Protein AF-A0A1I0HRP5-F1 (afdb_monomer_lite)

Radius of gyration: 18.73 Å; chains: 1; bounding box: 47×32×52 Å

pLDDT: mean 89.93, std 10.99, range [35.62, 98.69]

Foldseek 3Di:
DVVLLVVLVVLLVVVCQLVVLVCVLVVVLCVLLVDDDDALLQLLLVNLLSLLQSLLSLLLSRLCSDDPVRLVVVCVVVVAQLVNSVSSLVSSLVVCLVSLVCSLVVCQVVVSHPDRADPLSSVLSSLLSSLSNLLSNLLNSCLDVLNDVDNVVSVVVSVVLSVCLVPVPVVCVVPHVVVVLVRQPNVLSSCLRPVDDSVPRHDDPVSSVVSVVSSVVSSVVSSVVSRVSPPPPPPD

Secondary structure (DSSP, 8-state):
-HHHHHHHHHHHHHH-TTHHHHHHHHHHHHHHTTSS-B-HHHHHHHHHHHHHHHHHHHHHHHHT-S-HHHHHHHHHHHS-HHHHHHHHHHHHHHHHHHHHHHHHHHHHHTT-BSSPPPHHHHHHHHHHHHHHHHHHHHHHHTSSTTT-S-HHHHHHHHHHHHHHHHHTHHHHHHS-GGGGGTS--HHHHHIIIIIS-TT--S--HHHHHHHHHHHHHHHHHHHHHHHHTTT-----

Sequence (236 aa):
MLYALRYYHRYYLRSYRFAAPLTVCLGFIFFLYGIVPNPVMDSYAVTATLMFLIAAWLCFGFIDLEDETQQILTFLHSGKIMRLYALKLLYLWMFSLPLSVFAIVYPIIFDKFDHAPTVAQVLTAFLCHQIAVWLGIAVAAWFNRRLFRSGMVAFLVLCLVLTAALGGQGIVNRTSPALGWLIPPFRMVLHLLSDRPQAESSPGLAELLYPILYIILLVALFLYIMQRRRFESRAQ

Structure (mmCIF, N/CA/C/O backbone):
data_AF-A0A1I0HRP5-F1
#
_entry.id   AF-A0A1I0HRP5-F1
#
loop_
_atom_site.group_PDB
_atom_site.id
_atom_site.type_symbol
_atom_site.label_atom_id
_atom_site.label_alt_id
_atom_site.label_comp_id
_atom_site.label_asym_id
_atom_site.label_entity_id
_atom_site.label_seq_id
_atom_site.pdbx_PDB_ins_code
_atom_site.Cartn_x
_atom_site.Cartn_y
_atom_site.Cartn_z
_atom_site.occupancy
_atom_site.B_iso_or_equiv
_atom_site.auth_seq_id
_atom_site.auth_comp_id
_atom_site.auth_asym_id
_atom_site.auth_atom_id
_atom_site.pdbx_PDB_model_num
ATOM 1 N N . MET A 1 1 ? 4.166 13.126 17.579 1.00 81.38 1 MET A N 1
ATOM 2 C CA . MET A 1 1 ? 4.041 12.331 16.334 1.00 81.38 1 MET A CA 1
ATOM 3 C C . MET A 1 1 ? 5.031 11.175 16.328 1.00 81.38 1 MET A C 1
ATOM 5 O O . MET A 1 1 ? 4.595 10.035 16.359 1.00 81.38 1 MET A O 1
ATOM 9 N N . LEU A 1 2 ? 6.336 11.458 16.413 1.00 87.50 2 LEU A N 1
ATOM 10 C CA . LEU A 1 2 ? 7.394 10.441 16.462 1.00 87.50 2 LEU A CA 1
ATOM 11 C C . LEU A 1 2 ? 7.209 9.400 17.583 1.00 87.50 2 LEU A C 1
ATOM 13 O O . LEU A 1 2 ? 7.355 8.209 17.333 1.00 87.50 2 LEU A O 1
ATOM 17 N N . TYR A 1 3 ? 6.824 9.821 18.794 1.00 88.69 3 TYR A N 1
ATOM 18 C CA . TYR A 1 3 ? 6.560 8.897 19.909 1.00 88.69 3 TYR A CA 1
ATOM 19 C C . TYR A 1 3 ? 5.442 7.887 19.610 1.00 88.69 3 TYR A C 1
ATOM 21 O O . TYR A 1 3 ? 5.584 6.714 19.936 1.00 88.69 3 TYR A O 1
ATOM 29 N N . ALA A 1 4 ? 4.372 8.314 18.932 1.00 87.44 4 ALA A N 1
ATOM 30 C CA . ALA A 1 4 ? 3.273 7.431 18.542 1.00 87.44 4 ALA A CA 1
ATOM 31 C C . ALA A 1 4 ? 3.702 6.439 17.449 1.00 87.44 4 ALA A C 1
ATOM 33 O O . ALA A 1 4 ? 3.374 5.261 17.529 1.00 87.44 4 ALA A O 1
ATOM 34 N N . LEU A 1 5 ? 4.502 6.883 16.471 1.00 92.25 5 LEU A N 1
ATOM 35 C CA . LEU A 1 5 ? 5.072 5.988 15.457 1.00 92.25 5 LEU A CA 1
ATOM 36 C C . LEU A 1 5 ? 6.019 4.953 16.083 1.00 92.25 5 LEU A C 1
ATOM 38 O O . LEU A 1 5 ? 5.950 3.777 15.745 1.00 92.25 5 LEU A O 1
ATOM 42 N N . ARG A 1 6 ? 6.861 5.363 17.042 1.00 93.00 6 ARG A N 1
ATOM 43 C CA . ARG A 1 6 ? 7.728 4.446 17.804 1.00 93.00 6 ARG A CA 1
ATOM 44 C C . ARG A 1 6 ? 6.923 3.443 18.629 1.00 93.00 6 ARG A C 1
ATOM 46 O O . ARG A 1 6 ? 7.286 2.270 18.680 1.00 93.00 6 ARG A O 1
ATOM 53 N N . TYR A 1 7 ? 5.838 3.896 19.254 1.00 92.44 7 TYR A N 1
ATOM 54 C CA . TYR A 1 7 ? 4.907 3.029 19.968 1.00 92.44 7 TYR A CA 1
ATOM 55 C C . TYR A 1 7 ? 4.304 1.979 19.026 1.00 92.44 7 TYR A C 1
ATOM 57 O O . TYR A 1 7 ? 4.459 0.787 19.286 1.00 92.44 7 TYR A O 1
ATOM 65 N N . TYR A 1 8 ? 3.721 2.402 17.899 1.00 94.12 8 TYR A N 1
ATOM 66 C CA . TYR A 1 8 ? 3.144 1.491 16.909 1.00 94.12 8 TYR A CA 1
ATOM 67 C C . TYR A 1 8 ? 4.169 0.517 16.339 1.00 94.12 8 TYR A C 1
ATOM 69 O O . TYR A 1 8 ? 3.874 -0.670 16.230 1.00 94.12 8 TYR A O 1
ATOM 77 N N . HIS A 1 9 ? 5.393 0.980 16.081 1.00 94.94 9 HIS A N 1
ATOM 78 C CA . HIS A 1 9 ? 6.485 0.118 15.652 1.00 94.94 9 HIS A CA 1
ATOM 79 C C . HIS A 1 9 ? 6.769 -1.005 16.650 1.00 94.94 9 HIS A C 1
ATOM 81 O O . HIS A 1 9 ? 6.753 -2.182 16.293 1.00 94.94 9 HIS A O 1
ATOM 87 N N . ARG A 1 10 ? 6.970 -0.659 17.926 1.00 94.12 10 ARG A N 1
ATOM 88 C CA . ARG A 1 10 ? 7.259 -1.648 18.970 1.00 94.12 10 ARG A CA 1
ATOM 89 C C . ARG A 1 10 ? 6.085 -2.591 19.213 1.00 94.12 10 ARG A C 1
ATOM 91 O O . ARG A 1 10 ? 6.295 -3.776 19.460 1.00 94.12 10 ARG A O 1
ATOM 98 N N . TYR A 1 11 ? 4.868 -2.062 19.159 1.00 93.25 11 TYR A N 1
ATOM 99 C CA . TYR A 1 11 ? 3.648 -2.830 19.357 1.00 93.25 11 TYR A CA 1
ATOM 100 C C . TYR A 1 11 ? 3.435 -3.836 18.221 1.00 93.25 11 TYR A C 1
ATOM 102 O O . TYR A 1 11 ? 3.187 -5.012 18.483 1.00 93.25 11 TYR A O 1
ATOM 110 N N . TYR A 1 12 ? 3.643 -3.417 16.968 1.00 95.19 12 TYR A N 1
ATOM 111 C CA . TYR A 1 12 ? 3.496 -4.308 15.823 1.00 95.19 12 TYR A CA 1
ATOM 112 C C . TYR A 1 12 ? 4.535 -5.424 15.819 1.00 95.19 12 TYR A C 1
ATOM 114 O O . TYR A 1 12 ? 4.172 -6.588 15.649 1.00 95.19 12 TYR A O 1
ATOM 122 N N . LEU A 1 13 ? 5.803 -5.099 16.097 1.00 94.94 13 LEU A N 1
ATOM 123 C CA . LEU A 1 13 ? 6.869 -6.099 16.149 1.00 94.94 13 LEU A CA 1
ATOM 124 C C . LEU A 1 13 ? 6.609 -7.180 17.207 1.00 94.94 13 LEU A C 1
ATOM 126 O O . LEU A 1 13 ? 6.837 -8.356 16.952 1.00 94.94 13 LEU A O 1
ATOM 130 N N . ARG A 1 14 ? 6.070 -6.804 18.372 1.00 94.50 14 ARG A N 1
ATOM 131 C CA . ARG A 1 14 ? 5.724 -7.760 19.438 1.00 94.50 14 ARG A CA 1
ATOM 132 C C . ARG A 1 14 ? 4.508 -8.629 19.121 1.00 94.50 14 ARG A C 1
ATOM 134 O O . ARG A 1 14 ? 4.330 -9.658 19.759 1.00 94.50 14 ARG A O 1
ATOM 141 N N . SER A 1 15 ? 3.675 -8.219 18.166 1.00 93.56 15 SER A N 1
ATOM 142 C CA . SER A 1 15 ? 2.491 -8.985 17.772 1.00 93.56 15 SER A CA 1
ATOM 143 C C . SER A 1 15 ? 2.795 -10.136 16.816 1.00 93.56 15 SER A C 1
ATOM 145 O O . SER A 1 15 ? 1.937 -10.992 16.622 1.00 93.56 15 SER A O 1
ATOM 147 N N . TYR A 1 16 ? 3.963 -10.117 16.159 1.00 94.00 16 TYR A N 1
ATOM 148 C CA . TYR A 1 16 ? 4.363 -11.048 15.095 1.00 94.00 16 TYR A CA 1
ATOM 149 C C . TYR A 1 16 ? 3.383 -11.170 13.910 1.00 94.00 16 TYR A C 1
ATOM 151 O O . TYR A 1 16 ? 3.635 -11.935 12.983 1.00 94.00 16 TYR A O 1
ATOM 159 N N . ARG A 1 17 ? 2.306 -10.371 13.857 1.00 93.81 17 ARG A N 1
ATOM 160 C CA . ARG A 1 17 ? 1.298 -10.420 12.782 1.00 93.81 17 ARG A CA 1
ATOM 161 C C . ARG A 1 17 ? 1.841 -10.002 11.415 1.00 93.81 17 ARG A C 1
ATOM 163 O O . ARG A 1 17 ? 1.235 -10.321 10.400 1.00 93.81 17 ARG A O 1
ATOM 170 N N . PHE A 1 18 ? 2.974 -9.302 11.385 1.00 95.56 18 PHE A N 1
ATOM 171 C CA . PHE A 1 18 ? 3.672 -8.942 10.151 1.00 95.56 18 PHE A CA 1
ATOM 172 C C . PHE A 1 18 ? 4.451 -10.111 9.540 1.00 95.56 18 PHE A C 1
ATOM 174 O O . PHE A 1 18 ? 4.757 -10.059 8.353 1.00 95.56 18 PHE A O 1
ATOM 181 N N . ALA A 1 19 ? 4.780 -11.147 10.324 1.00 96.69 19 ALA A N 1
ATOM 182 C CA . ALA A 1 19 ? 5.714 -12.190 9.910 1.00 96.69 19 ALA A CA 1
ATOM 183 C C . ALA A 1 19 ? 5.209 -12.951 8.679 1.00 96.69 19 ALA A C 1
ATOM 185 O O . ALA A 1 19 ? 5.918 -13.020 7.682 1.00 96.69 19 ALA A O 1
ATOM 186 N N . ALA A 1 20 ? 3.964 -13.438 8.706 1.00 97.06 20 ALA A N 1
ATOM 187 C CA . ALA A 1 20 ? 3.387 -14.170 7.578 1.00 97.06 20 ALA A CA 1
ATOM 188 C C . ALA A 1 20 ? 3.327 -13.335 6.276 1.00 97.06 20 ALA A C 1
ATOM 190 O O . ALA A 1 20 ? 3.882 -13.796 5.277 1.00 97.06 20 ALA A O 1
ATOM 191 N N . PRO A 1 21 ? 2.766 -12.104 6.256 1.00 97.38 21 PRO A N 1
ATOM 192 C CA . PRO A 1 21 ? 2.821 -11.244 5.070 1.00 97.38 21 PRO A CA 1
ATOM 193 C C . PRO A 1 21 ? 4.249 -10.998 4.564 1.00 97.38 21 PRO A C 1
ATOM 195 O O . PRO A 1 21 ? 4.495 -11.038 3.360 1.00 97.38 21 PRO A O 1
ATOM 198 N N . LEU A 1 22 ? 5.205 -10.766 5.470 1.00 97.88 22 LEU A N 1
ATOM 199 C CA . LEU A 1 22 ? 6.594 -10.492 5.105 1.00 97.88 22 LEU A CA 1
ATOM 200 C C . LEU A 1 22 ? 7.258 -11.717 4.463 1.00 97.88 22 LEU A C 1
ATOM 202 O O . LEU A 1 22 ? 7.890 -11.596 3.418 1.00 97.88 22 LEU A O 1
ATOM 206 N N . THR A 1 23 ? 7.081 -12.900 5.055 1.00 98.06 23 THR A N 1
ATOM 207 C CA . THR A 1 23 ? 7.618 -14.160 4.530 1.00 98.06 23 THR A CA 1
ATOM 208 C C . THR A 1 23 ? 7.030 -14.486 3.162 1.00 98.06 23 THR A C 1
ATOM 210 O O . THR A 1 23 ? 7.785 -14.832 2.257 1.00 98.06 23 THR A O 1
ATOM 213 N N . VAL A 1 24 ? 5.714 -14.328 2.982 1.00 98.38 24 VAL A N 1
ATOM 214 C CA . VAL A 1 24 ? 5.063 -14.534 1.678 1.00 98.38 24 VAL A CA 1
ATOM 215 C C . VAL A 1 24 ? 5.606 -13.550 0.649 1.00 98.38 24 VAL A C 1
ATOM 217 O O . VAL A 1 24 ? 5.947 -13.956 -0.457 1.00 98.38 24 VAL A O 1
ATOM 220 N N . CYS A 1 25 ? 5.747 -12.276 1.015 1.00 98.12 25 CYS A N 1
ATOM 221 C CA . CYS A 1 25 ? 6.291 -11.269 0.117 1.00 98.12 25 CYS A CA 1
ATOM 222 C C . CYS A 1 25 ? 7.717 -11.604 -0.339 1.00 98.12 25 CYS A C 1
ATOM 224 O O . CYS A 1 25 ? 8.001 -11.594 -1.534 1.00 98.12 25 CYS A O 1
ATOM 226 N N . LEU A 1 26 ? 8.619 -11.881 0.604 1.00 98.19 26 LEU A N 1
ATOM 227 C CA . LEU A 1 26 ? 10.018 -12.172 0.294 1.00 98.19 26 LEU A CA 1
ATOM 228 C C . LEU A 1 26 ? 10.143 -13.479 -0.493 1.00 98.19 26 LEU A C 1
ATOM 230 O O . LEU A 1 26 ? 10.821 -13.510 -1.516 1.00 98.19 26 LEU A O 1
ATOM 234 N N . GLY A 1 27 ? 9.442 -14.531 -0.062 1.00 98.38 27 GLY A N 1
ATOM 235 C CA . GLY A 1 27 ? 9.414 -15.816 -0.757 1.00 98.38 27 GLY A CA 1
ATOM 236 C C . GLY A 1 27 ? 8.904 -15.689 -2.192 1.00 98.38 27 GLY A C 1
ATOM 237 O O . GLY A 1 27 ? 9.499 -16.261 -3.100 1.00 98.38 27 GLY A O 1
ATOM 238 N N . PHE A 1 28 ? 7.864 -14.882 -2.415 1.00 98.25 28 PHE A N 1
ATOM 239 C CA . PHE A 1 28 ? 7.339 -14.633 -3.754 1.00 98.25 28 PHE A CA 1
ATOM 240 C C . PHE A 1 28 ? 8.323 -13.852 -4.633 1.00 98.25 28 PHE A C 1
ATOM 242 O O . PHE A 1 28 ? 8.490 -14.205 -5.793 1.00 98.25 28 PHE A O 1
ATOM 249 N N . ILE A 1 29 ? 9.006 -12.827 -4.106 1.00 97.62 29 ILE A N 1
ATOM 250 C CA . ILE A 1 29 ? 10.021 -12.077 -4.872 1.00 97.62 29 ILE A CA 1
ATOM 251 C C . ILE A 1 29 ? 11.167 -13.005 -5.296 1.00 97.62 29 ILE A C 1
ATOM 253 O O . ILE A 1 29 ? 11.577 -12.981 -6.455 1.00 97.62 29 ILE A O 1
ATOM 257 N N . PHE A 1 30 ? 11.655 -13.859 -4.391 1.00 97.56 30 PHE A N 1
ATOM 258 C CA . PHE A 1 30 ? 12.686 -14.842 -4.732 1.00 97.56 30 PHE A CA 1
ATOM 259 C C . PHE A 1 30 ? 12.203 -15.871 -5.753 1.00 97.56 30 PHE A C 1
ATOM 261 O O . PHE A 1 30 ? 12.959 -16.235 -6.648 1.00 97.56 30 PHE A O 1
ATOM 268 N N . PHE A 1 31 ? 10.952 -16.320 -5.636 1.00 97.81 31 PHE A N 1
ATOM 269 C CA . PHE A 1 31 ? 10.341 -17.230 -6.598 1.00 97.81 31 PHE A CA 1
ATOM 270 C C . PHE A 1 31 ? 10.224 -16.593 -7.990 1.00 97.81 31 PHE A C 1
ATOM 272 O O . PHE A 1 31 ? 10.668 -17.191 -8.966 1.00 97.81 31 PHE A O 1
ATOM 279 N N . LEU A 1 32 ? 9.689 -15.369 -8.072 1.00 97.00 32 LEU A N 1
ATOM 280 C CA . LEU A 1 32 ? 9.485 -14.636 -9.325 1.00 97.00 32 LEU A CA 1
ATOM 281 C C . LEU A 1 32 ? 10.796 -14.482 -10.104 1.00 97.00 32 LEU A C 1
ATOM 283 O O . LEU A 1 32 ? 10.855 -14.797 -11.284 1.00 97.00 32 LEU A O 1
ATOM 287 N N . TYR A 1 33 ? 11.865 -14.070 -9.424 1.00 96.69 33 TYR A N 1
ATOM 288 C CA . TYR A 1 33 ? 13.185 -13.864 -10.030 1.00 96.69 33 TYR A CA 1
ATOM 289 C C . TYR A 1 33 ? 14.095 -15.108 -9.968 1.00 96.69 33 TYR A C 1
ATOM 291 O O . TYR A 1 33 ? 15.322 -15.015 -10.133 1.00 96.69 33 TYR A O 1
ATOM 299 N N . GLY A 1 34 ? 13.509 -16.280 -9.705 1.00 94.50 34 GLY A N 1
ATOM 300 C CA . GLY A 1 34 ? 14.194 -17.571 -9.743 1.00 94.50 34 GLY A CA 1
ATOM 301 C C . GLY A 1 34 ? 14.466 -18.057 -11.169 1.00 94.50 34 GLY A C 1
ATOM 302 O O . GLY A 1 34 ? 15.441 -18.771 -11.389 1.00 94.50 34 GLY A O 1
ATOM 303 N N . ILE A 1 35 ? 13.647 -17.628 -12.134 1.00 91.94 35 ILE A N 1
ATOM 304 C CA . ILE A 1 35 ? 13.786 -17.923 -13.565 1.00 91.94 35 ILE A CA 1
ATOM 305 C C . ILE A 1 35 ? 14.126 -16.606 -14.275 1.00 91.94 35 ILE A C 1
ATOM 307 O O . ILE A 1 35 ? 13.504 -15.590 -13.997 1.00 91.94 35 ILE A O 1
ATOM 311 N N . VAL A 1 36 ? 15.152 -16.596 -15.127 1.00 92.38 36 VAL A N 1
ATOM 312 C CA . VAL A 1 36 ? 15.743 -15.399 -15.767 1.00 92.38 36 VAL A CA 1
ATOM 313 C C . VAL A 1 36 ? 15.942 -15.702 -17.262 1.00 92.38 36 VAL A C 1
ATOM 315 O O . VAL A 1 36 ? 16.203 -16.866 -17.583 1.00 92.38 36 VAL A O 1
ATOM 318 N N . PRO A 1 37 ? 15.862 -14.713 -18.176 1.00 92.31 37 PRO A N 1
ATOM 319 C CA . PRO A 1 37 ? 15.621 -13.284 -17.945 1.00 92.31 37 PRO A CA 1
ATOM 320 C C . PRO A 1 37 ? 14.144 -12.912 -17.821 1.00 92.31 37 PRO A C 1
ATOM 322 O O . PRO A 1 37 ? 13.283 -13.545 -18.426 1.00 92.31 37 PRO A O 1
ATOM 325 N N . ASN A 1 38 ? 13.867 -11.860 -17.045 1.00 93.00 38 ASN A N 1
ATOM 326 C CA . ASN A 1 38 ? 12.515 -11.333 -16.878 1.00 93.00 38 ASN A CA 1
ATOM 327 C C . ASN A 1 38 ? 12.336 -9.981 -17.587 1.00 93.00 38 ASN A C 1
ATOM 329 O O . ASN A 1 38 ? 13.222 -9.131 -17.483 1.00 93.00 38 ASN A O 1
ATOM 333 N N . PRO A 1 39 ? 11.183 -9.727 -18.228 1.00 93.88 39 PRO A N 1
ATOM 334 C CA . PRO A 1 39 ? 10.853 -8.403 -18.750 1.00 93.88 39 PRO A CA 1
ATOM 335 C C . PRO A 1 39 ? 10.727 -7.388 -17.607 1.00 93.88 39 PRO A C 1
ATOM 337 O O . PRO A 1 39 ? 9.972 -7.608 -16.657 1.00 93.88 39 PRO A O 1
ATOM 340 N N . VAL A 1 40 ? 11.450 -6.267 -17.695 1.00 93.69 40 VAL A N 1
ATOM 341 C CA . VAL A 1 40 ? 11.543 -5.251 -16.624 1.00 93.69 40 VAL A CA 1
ATOM 342 C C . VAL A 1 40 ? 10.171 -4.790 -16.122 1.00 93.69 40 VAL A C 1
ATOM 344 O O . VAL A 1 40 ? 9.846 -4.926 -14.942 1.00 93.69 40 VAL A O 1
ATOM 347 N N . MET A 1 41 ? 9.368 -4.219 -17.020 1.00 92.75 41 MET A N 1
ATOM 348 C CA . MET A 1 41 ? 8.152 -3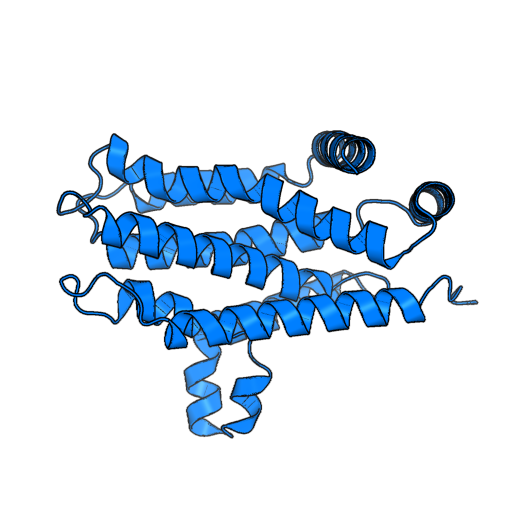.498 -16.641 1.00 92.75 41 MET A CA 1
ATOM 349 C C . MET A 1 41 ? 7.034 -4.460 -16.207 1.00 92.75 41 MET A C 1
ATOM 351 O O . MET A 1 41 ? 6.446 -4.261 -15.141 1.00 92.75 41 MET A O 1
ATOM 355 N N . ASP A 1 42 ? 6.851 -5.574 -16.920 1.00 93.81 42 ASP A N 1
ATOM 356 C CA . ASP A 1 42 ? 5.880 -6.611 -16.546 1.00 93.81 42 ASP A CA 1
ATOM 357 C C . ASP A 1 42 ? 6.217 -7.251 -15.191 1.00 93.81 42 ASP A C 1
ATOM 359 O O . ASP A 1 42 ? 5.333 -7.483 -14.365 1.00 93.81 42 ASP A O 1
ATOM 363 N N . SER A 1 43 ? 7.503 -7.476 -14.900 1.00 95.62 43 SER A N 1
ATOM 364 C CA . SER A 1 43 ? 7.925 -7.974 -13.583 1.00 95.62 43 SER A CA 1
ATOM 365 C C . SER A 1 43 ? 7.582 -6.986 -12.475 1.00 95.62 43 SER A C 1
ATOM 367 O O . SER A 1 43 ? 7.086 -7.385 -11.418 1.00 95.62 43 SER A O 1
ATOM 369 N N . TYR A 1 44 ? 7.776 -5.686 -12.723 1.00 96.25 44 TYR A N 1
ATOM 370 C CA . TYR A 1 44 ? 7.345 -4.648 -11.792 1.00 96.25 44 TYR A CA 1
ATOM 371 C C . TYR A 1 44 ? 5.824 -4.576 -11.644 1.00 96.25 44 TYR A C 1
ATOM 373 O O . TYR A 1 44 ? 5.351 -4.263 -10.550 1.00 96.25 44 TYR A O 1
ATOM 381 N N . ALA A 1 45 ? 5.042 -4.893 -12.680 1.00 96.12 45 ALA A 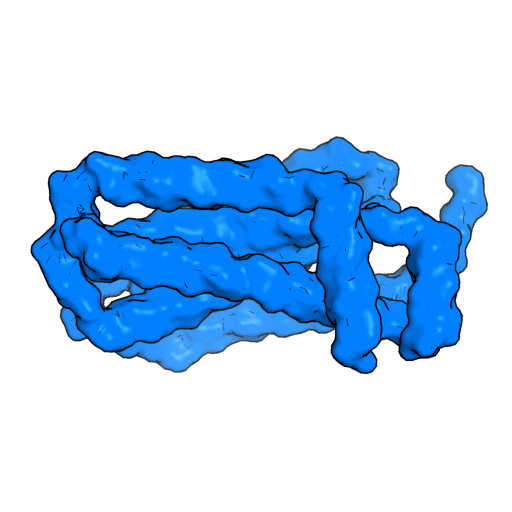N 1
ATOM 382 C CA . ALA A 1 45 ? 3.587 -5.006 -12.572 1.00 96.12 45 ALA A CA 1
ATOM 383 C C . ALA A 1 45 ? 3.179 -6.133 -11.611 1.00 96.12 45 ALA A C 1
ATOM 385 O O . ALA A 1 45 ? 2.310 -5.951 -10.746 1.00 96.12 45 ALA A O 1
ATOM 386 N N . VAL A 1 46 ? 3.859 -7.280 -11.702 1.00 97.19 46 VAL A N 1
ATOM 387 C CA . VAL A 1 46 ? 3.654 -8.416 -10.796 1.00 97.19 46 VAL A CA 1
ATOM 388 C C . VAL A 1 46 ? 4.033 -8.044 -9.358 1.00 97.19 46 VAL A C 1
ATOM 390 O O . VAL A 1 46 ? 3.245 -8.274 -8.436 1.00 97.19 46 VAL A O 1
ATOM 393 N N . THR A 1 47 ? 5.188 -7.411 -9.129 1.00 97.94 47 THR A N 1
ATOM 394 C CA . THR A 1 47 ? 5.593 -7.015 -7.768 1.00 97.94 47 THR A CA 1
ATOM 395 C C . THR A 1 47 ? 4.752 -5.868 -7.200 1.00 97.94 47 THR A C 1
ATOM 397 O O . THR A 1 47 ? 4.485 -5.856 -5.998 1.00 97.94 47 THR A O 1
ATOM 400 N N . ALA A 1 48 ? 4.248 -4.947 -8.025 1.00 98.00 48 ALA A N 1
ATOM 401 C CA . ALA A 1 48 ? 3.293 -3.925 -7.592 1.00 98.00 48 ALA A CA 1
ATOM 402 C C . ALA A 1 48 ? 1.954 -4.552 -7.165 1.00 98.00 48 ALA A C 1
ATOM 404 O O . ALA A 1 48 ? 1.371 -4.149 -6.157 1.00 98.00 48 ALA A O 1
ATOM 405 N N . THR A 1 49 ? 1.496 -5.585 -7.880 1.00 98.12 49 THR A N 1
ATOM 406 C CA . THR A 1 49 ? 0.311 -6.379 -7.507 1.00 98.12 49 THR A CA 1
ATOM 407 C C . THR A 1 49 ? 0.513 -7.082 -6.173 1.00 98.12 49 THR A C 1
ATOM 409 O O . THR A 1 49 ? -0.343 -7.001 -5.290 1.00 98.12 49 THR A O 1
ATOM 412 N N . LEU A 1 50 ? 1.679 -7.702 -5.977 1.00 98.38 50 LEU A N 1
ATOM 413 C CA . LEU A 1 50 ? 2.058 -8.270 -4.688 1.00 98.38 50 LEU A CA 1
ATOM 414 C C . LEU A 1 50 ? 2.033 -7.201 -3.587 1.00 98.38 50 LEU A C 1
ATOM 416 O O . LEU A 1 50 ? 1.450 -7.433 -2.533 1.00 98.38 50 LEU A O 1
ATOM 420 N N . MET A 1 51 ? 2.608 -6.017 -3.825 1.00 98.50 51 MET A N 1
ATOM 421 C CA . MET A 1 51 ? 2.622 -4.927 -2.842 1.00 98.50 51 MET A CA 1
ATOM 422 C C . MET A 1 51 ? 1.226 -4.439 -2.474 1.00 98.50 51 MET A C 1
ATOM 424 O O . MET A 1 51 ? 0.973 -4.204 -1.295 1.00 98.50 51 MET A O 1
ATOM 428 N N . PHE A 1 52 ? 0.306 -4.342 -3.433 1.00 98.62 52 PHE A N 1
ATOM 429 C CA . PHE A 1 52 ? -1.094 -4.012 -3.165 1.00 98.62 52 PHE A CA 1
ATOM 430 C C . PHE A 1 52 ? -1.744 -5.016 -2.199 1.00 98.62 52 PHE A C 1
ATOM 432 O O . PHE A 1 52 ? -2.333 -4.619 -1.189 1.00 98.62 52 PHE A O 1
ATOM 439 N N . LEU A 1 53 ? -1.578 -6.317 -2.459 1.00 98.56 53 LEU A N 1
ATOM 440 C CA . LEU A 1 53 ? -2.143 -7.387 -1.630 1.00 98.56 53 LEU A CA 1
ATOM 441 C C . LEU A 1 53 ? -1.481 -7.469 -0.246 1.00 98.56 53 LEU A C 1
ATOM 443 O O . LEU A 1 53 ? -2.170 -7.569 0.770 1.00 98.56 53 LEU A O 1
ATOM 447 N N . ILE A 1 54 ? -0.150 -7.384 -0.186 1.00 98.50 54 ILE A N 1
ATOM 448 C CA . ILE A 1 54 ? 0.608 -7.428 1.069 1.00 98.50 54 ILE A CA 1
ATOM 449 C C . ILE A 1 54 ? 0.301 -6.203 1.932 1.00 98.50 54 ILE A C 1
ATOM 451 O O . ILE A 1 54 ? 0.094 -6.346 3.135 1.00 98.50 54 ILE A O 1
ATOM 455 N N . ALA A 1 55 ? 0.199 -5.010 1.347 1.00 98.69 55 ALA A N 1
ATOM 456 C CA . ALA A 1 55 ? -0.153 -3.799 2.079 1.00 98.69 55 ALA A CA 1
ATOM 457 C C . ALA A 1 55 ? -1.577 -3.869 2.661 1.00 98.69 55 ALA A C 1
ATOM 459 O O . ALA A 1 55 ? -1.790 -3.488 3.816 1.00 98.69 55 ALA A O 1
ATOM 460 N N . ALA A 1 56 ? -2.532 -4.429 1.910 1.00 98.62 56 ALA A N 1
ATOM 461 C CA . ALA A 1 56 ? -3.876 -4.703 2.412 1.00 98.62 56 ALA A CA 1
ATOM 462 C C . ALA A 1 56 ? -3.863 -5.711 3.578 1.00 98.62 56 ALA A C 1
ATOM 464 O O . ALA A 1 56 ? -4.502 -5.475 4.605 1.00 98.62 56 ALA A O 1
ATOM 465 N N . TRP A 1 57 ? -3.087 -6.794 3.466 1.00 98.31 57 TRP A N 1
ATOM 466 C CA . TRP A 1 57 ? -2.949 -7.800 4.525 1.00 98.31 57 TRP A CA 1
ATOM 467 C C . TRP A 1 57 ? -2.315 -7.216 5.797 1.00 98.31 57 TRP A C 1
ATOM 469 O O . TRP A 1 57 ? -2.861 -7.372 6.894 1.00 98.31 57 TRP A O 1
ATOM 479 N N . LEU A 1 58 ? -1.208 -6.478 5.662 1.00 98.25 58 LEU A N 1
ATOM 480 C CA . LEU A 1 58 ? -0.559 -5.780 6.776 1.00 98.25 58 LEU A CA 1
ATOM 481 C C . LEU A 1 58 ? -1.542 -4.828 7.469 1.00 98.25 58 LEU A C 1
ATOM 483 O O . LEU A 1 58 ? -1.634 -4.823 8.698 1.00 98.25 58 LEU A O 1
ATOM 487 N N . CYS A 1 59 ? -2.315 -4.063 6.691 1.00 98.25 59 CYS A N 1
ATOM 488 C CA . CYS A 1 59 ? -3.297 -3.129 7.224 1.00 98.25 59 CYS A CA 1
ATOM 489 C C . CYS A 1 59 ? -4.429 -3.831 7.980 1.00 98.25 59 CYS A C 1
ATOM 491 O O . CYS A 1 59 ? -4.687 -3.476 9.131 1.00 98.25 59 CYS A O 1
ATOM 493 N N . PHE A 1 60 ? -5.045 -4.858 7.391 1.00 97.25 60 PHE A N 1
ATOM 494 C CA . PHE A 1 60 ? -6.117 -5.627 8.027 1.00 97.25 60 PHE A CA 1
ATOM 495 C C . PHE A 1 60 ? -5.667 -6.239 9.365 1.00 97.25 60 PHE A C 1
ATOM 497 O O . PHE A 1 60 ? -6.380 -6.161 10.363 1.00 97.25 60 PHE A O 1
ATOM 504 N N . GLY A 1 61 ? -4.441 -6.771 9.429 1.00 95.44 61 GLY A N 1
ATOM 505 C CA . GLY A 1 61 ? -3.879 -7.330 10.664 1.00 95.44 61 GLY A CA 1
ATOM 506 C C . GLY A 1 61 ? -3.499 -6.293 11.733 1.00 95.44 61 GLY A C 1
ATOM 507 O O . GLY A 1 61 ? -3.389 -6.648 12.914 1.00 95.44 61 GLY A O 1
ATOM 508 N N . PHE A 1 62 ? -3.292 -5.032 11.336 1.00 96.25 62 PHE A N 1
ATOM 509 C CA . PHE A 1 62 ? -2.773 -3.960 12.190 1.00 96.25 62 PHE A CA 1
ATOM 510 C C . PHE A 1 62 ? -3.826 -2.942 12.653 1.00 96.25 62 PHE A C 1
ATOM 512 O O . PHE A 1 62 ? -3.714 -2.404 13.755 1.00 96.25 62 PHE A O 1
ATOM 519 N N . ILE A 1 63 ? -4.837 -2.634 11.836 1.00 94.50 63 ILE A N 1
ATOM 520 C CA . ILE A 1 63 ? -5.747 -1.501 12.078 1.00 94.50 63 ILE A CA 1
ATOM 521 C C . ILE A 1 63 ? -6.476 -1.612 13.432 1.00 94.50 63 ILE A C 1
ATOM 523 O O . ILE A 1 63 ? -6.581 -0.622 14.169 1.00 94.50 63 ILE A O 1
ATOM 527 N N . ASP A 1 64 ? -6.839 -2.842 13.803 1.00 90.06 64 ASP A N 1
ATOM 528 C CA . ASP A 1 64 ? -7.456 -3.236 15.075 1.00 90.06 64 ASP A CA 1
ATOM 529 C C . ASP A 1 64 ? -6.490 -3.985 16.006 1.00 90.06 64 ASP A C 1
ATOM 531 O O . ASP A 1 64 ? -6.905 -4.799 16.827 1.00 90.06 64 ASP A O 1
ATOM 535 N N . LEU A 1 65 ? -5.183 -3.750 15.871 1.00 88.31 65 LEU A N 1
ATOM 536 C CA . LEU A 1 65 ? -4.195 -4.405 16.725 1.00 88.31 65 LEU A CA 1
ATOM 537 C C . LEU A 1 65 ? -4.327 -3.983 18.190 1.00 88.31 65 LEU A C 1
ATOM 539 O O . LEU A 1 65 ? -4.187 -4.818 19.075 1.00 88.31 65 LEU A O 1
ATOM 543 N N . GLU A 1 66 ? -4.569 -2.692 18.437 1.00 86.69 66 GLU A N 1
ATOM 544 C CA . GLU A 1 66 ? -4.823 -2.182 19.787 1.00 86.69 66 GLU A CA 1
ATOM 545 C C . GLU A 1 66 ? -6.189 -2.659 20.271 1.00 86.69 66 GLU A C 1
ATOM 547 O O . GLU A 1 66 ? -7.203 -2.420 19.609 1.00 86.69 66 GLU A O 1
ATOM 552 N N . ASP A 1 67 ? -6.237 -3.242 21.464 1.00 83.31 67 ASP A N 1
ATOM 553 C CA . ASP A 1 67 ? -7.510 -3.489 22.130 1.00 83.31 67 ASP A CA 1
ATOM 554 C C . ASP A 1 67 ? -8.228 -2.168 22.477 1.00 83.31 67 ASP A C 1
ATOM 556 O O . ASP A 1 67 ? -7.604 -1.108 22.564 1.00 83.31 67 ASP A O 1
ATOM 560 N N . GLU A 1 68 ? -9.548 -2.210 22.650 1.00 80.69 68 GLU A N 1
ATOM 561 C CA . GLU A 1 68 ? -10.386 -1.027 22.852 1.00 80.69 68 GLU A CA 1
ATOM 562 C C . GLU A 1 68 ? -9.922 -0.195 24.053 1.00 80.69 68 GLU A C 1
ATOM 564 O O . GLU A 1 68 ? -9.728 1.014 23.922 1.00 80.69 68 GLU A O 1
ATOM 569 N N . THR A 1 69 ? -9.616 -0.847 25.179 1.00 82.50 69 THR A N 1
ATOM 570 C CA . THR A 1 69 ? -9.099 -0.185 26.387 1.00 82.50 69 THR A CA 1
ATOM 571 C C . THR A 1 69 ? -7.794 0.566 26.112 1.00 82.50 69 THR A C 1
ATOM 573 O O . THR A 1 69 ? -7.639 1.730 26.489 1.00 82.50 69 THR A O 1
ATOM 576 N N . GLN A 1 70 ? -6.856 -0.067 25.399 1.00 82.44 70 GLN A N 1
ATOM 577 C CA . GLN A 1 70 ? -5.596 0.579 25.022 1.00 82.44 70 GLN A CA 1
ATOM 578 C C . GLN A 1 70 ? -5.835 1.729 24.045 1.00 82.44 70 GLN A C 1
ATOM 580 O O . GLN A 1 70 ? -5.237 2.791 24.194 1.00 82.44 70 GLN A O 1
ATOM 585 N N . GLN A 1 71 ? -6.765 1.572 23.104 1.00 83.12 71 GLN A N 1
ATOM 586 C CA . GLN A 1 71 ? -7.111 2.616 22.148 1.00 83.12 71 GLN A CA 1
ATOM 587 C C . GLN A 1 71 ? -7.728 3.851 22.829 1.00 83.12 71 GLN A C 1
ATOM 589 O O . GLN A 1 71 ? -7.455 4.971 22.391 1.00 83.12 71 GLN A O 1
ATOM 594 N N . ILE A 1 72 ? -8.510 3.685 23.907 1.00 82.94 72 ILE A N 1
ATOM 595 C CA . ILE A 1 72 ? -9.012 4.804 24.727 1.00 82.94 72 ILE A CA 1
ATOM 596 C C . ILE A 1 72 ? -7.843 5.552 25.381 1.00 82.94 72 ILE A C 1
ATOM 598 O O . ILE A 1 72 ? -7.786 6.779 25.304 1.00 82.94 72 ILE A O 1
ATOM 602 N N . LEU A 1 73 ? -6.874 4.839 25.964 1.00 82.88 73 LEU A N 1
ATOM 603 C CA . LEU A 1 73 ? -5.685 5.452 26.572 1.00 82.88 73 LEU A CA 1
ATOM 604 C C . LEU A 1 73 ? -4.824 6.193 25.540 1.00 82.88 73 LEU A C 1
ATOM 606 O O . LEU A 1 73 ? -4.404 7.329 25.775 1.00 82.88 73 LEU A O 1
ATOM 610 N N . THR A 1 74 ? -4.586 5.593 24.371 1.00 81.38 74 THR A N 1
ATOM 611 C CA . THR A 1 74 ? -3.864 6.247 23.269 1.00 81.38 74 THR A CA 1
ATOM 612 C C . THR A 1 74 ? -4.637 7.476 22.771 1.00 81.38 74 THR A C 1
ATOM 614 O O . THR A 1 74 ? -4.048 8.508 22.437 1.00 81.38 74 THR A O 1
ATOM 617 N N . PHE A 1 75 ? -5.971 7.406 22.762 1.00 82.19 75 PHE A N 1
ATOM 618 C CA . PHE A 1 75 ? -6.841 8.520 22.404 1.00 82.19 75 PHE A CA 1
ATOM 619 C C . PHE A 1 75 ? -6.745 9.680 23.401 1.00 82.19 75 PHE A C 1
ATOM 621 O O . PHE A 1 75 ? -6.580 10.818 22.956 1.00 82.19 75 PHE A O 1
ATOM 628 N N . LEU A 1 76 ? -6.783 9.410 24.709 1.00 81.19 76 LEU A N 1
ATOM 629 C CA . LEU A 1 76 ? -6.670 10.432 25.757 1.00 81.19 76 LEU A CA 1
ATOM 630 C C . LEU A 1 76 ? -5.371 11.240 25.631 1.00 81.19 76 LEU A C 1
ATOM 632 O O . LEU A 1 76 ? -5.398 12.461 25.747 1.00 81.19 76 LEU A O 1
ATOM 636 N N . HIS A 1 77 ? -4.257 10.589 25.288 1.00 79.44 77 HIS A N 1
ATOM 637 C CA . HIS A 1 77 ? -2.978 11.271 25.063 1.00 79.44 77 HIS A CA 1
ATOM 638 C C . HIS A 1 77 ? -2.899 12.031 23.727 1.00 79.44 77 HIS A C 1
ATOM 640 O O . HIS A 1 77 ? -2.179 13.021 23.609 1.00 79.44 77 HIS A O 1
ATOM 646 N N . SER A 1 78 ? -3.593 11.564 22.685 1.00 76.62 78 SER A N 1
ATOM 647 C CA . SER A 1 78 ? -3.518 12.137 21.329 1.00 76.62 78 SER A CA 1
ATOM 648 C C . SER A 1 78 ? -4.546 13.251 21.075 1.00 76.62 78 SER A C 1
ATOM 650 O O . SER A 1 78 ? -4.356 14.087 20.183 1.00 76.62 78 SER A O 1
ATOM 652 N N . GLY A 1 79 ? -5.651 13.258 21.826 1.00 77.56 79 GLY A N 1
ATOM 653 C CA . GLY A 1 79 ? -6.733 14.247 21.783 1.00 77.56 79 GLY A CA 1
ATOM 654 C C . GLY A 1 79 ? -7.680 14.134 20.580 1.00 77.56 79 GLY A C 1
ATOM 655 O O . GLY A 1 79 ? -8.825 14.577 20.655 1.00 77.56 79 GLY A O 1
ATOM 656 N N . LYS A 1 80 ? -7.250 13.525 19.462 1.00 83.44 80 LYS A N 1
ATOM 657 C CA . LYS A 1 80 ? -8.052 13.384 18.230 1.00 83.44 80 LYS A CA 1
ATOM 658 C C . LYS A 1 80 ? -7.983 11.963 17.658 1.00 83.44 80 LYS A C 1
ATOM 660 O O . LYS A 1 80 ? -6.908 11.476 17.318 1.00 83.44 80 LYS A O 1
ATOM 665 N N . ILE A 1 81 ? -9.142 11.327 17.460 1.00 84.19 81 ILE A N 1
ATOM 666 C CA . ILE A 1 81 ? -9.247 9.954 16.930 1.00 84.19 81 ILE A CA 1
ATOM 667 C C . ILE A 1 81 ? -8.792 9.871 15.467 1.00 84.19 81 ILE A C 1
ATOM 669 O O . ILE A 1 81 ? -8.082 8.937 15.105 1.00 84.19 81 ILE A O 1
ATOM 673 N N . MET A 1 82 ? -9.083 10.897 14.654 1.00 86.00 82 MET A N 1
ATOM 674 C CA . MET A 1 82 ? -8.558 10.994 13.284 1.00 86.00 82 MET A CA 1
ATOM 675 C C . MET A 1 82 ? -7.035 10.961 13.263 1.00 86.00 82 MET A C 1
ATOM 677 O O . MET A 1 82 ? -6.448 10.294 12.422 1.00 86.00 82 MET A O 1
ATOM 681 N N . ARG A 1 83 ? -6.387 11.654 14.209 1.00 89.25 83 ARG A N 1
ATOM 682 C CA . ARG A 1 83 ? -4.926 11.687 14.300 1.00 89.25 83 ARG A CA 1
ATOM 683 C C . ARG A 1 83 ? -4.365 10.298 14.586 1.00 89.25 83 ARG A C 1
ATOM 685 O O . ARG A 1 83 ? -3.342 9.948 14.018 1.00 89.25 83 ARG A O 1
ATOM 692 N N . LEU A 1 84 ? -5.028 9.506 15.429 1.00 90.69 84 LEU A N 1
ATOM 693 C CA . LEU A 1 84 ? -4.613 8.127 15.697 1.00 90.69 84 LEU A CA 1
ATOM 694 C C . LEU A 1 84 ? -4.680 7.259 14.444 1.00 90.69 84 LEU A C 1
ATOM 696 O O . LEU A 1 84 ? -3.684 6.644 14.080 1.00 90.69 84 LEU A O 1
ATOM 700 N N . TYR A 1 85 ? -5.824 7.244 13.759 1.00 92.81 85 TYR A N 1
ATOM 701 C CA . TYR A 1 85 ? -5.980 6.449 12.543 1.00 92.81 85 TYR A CA 1
ATOM 702 C C . TYR A 1 85 ? -5.050 6.927 11.424 1.00 92.81 85 TYR A C 1
ATOM 704 O O . TYR A 1 85 ? -4.394 6.099 10.805 1.00 92.81 85 TYR A O 1
ATOM 712 N N . ALA A 1 86 ? -4.884 8.238 11.234 1.00 94.69 86 ALA A N 1
ATOM 713 C CA . ALA A 1 86 ? -3.917 8.780 10.281 1.00 94.69 86 ALA A CA 1
ATOM 714 C C . ALA A 1 86 ? -2.483 8.318 10.594 1.00 94.69 86 ALA A C 1
ATOM 716 O O . ALA A 1 86 ? -1.742 7.958 9.683 1.00 94.69 86 ALA A O 1
ATOM 717 N N . LEU A 1 87 ? -2.100 8.258 11.876 1.00 94.31 87 LEU A N 1
ATOM 718 C CA . LEU A 1 87 ? -0.792 7.741 12.285 1.00 94.31 87 LEU A CA 1
ATOM 719 C C . LEU A 1 87 ? -0.651 6.233 12.077 1.00 94.31 87 LEU A C 1
ATOM 721 O O . LEU A 1 87 ? 0.443 5.795 11.735 1.00 94.31 87 LEU A O 1
ATOM 725 N N . LYS A 1 88 ? -1.725 5.450 12.238 1.00 95.69 88 LYS A N 1
ATOM 726 C CA . LYS A 1 88 ? -1.729 4.018 11.900 1.00 95.69 88 LYS A CA 1
ATOM 727 C C . LYS A 1 88 ? -1.495 3.798 10.406 1.00 95.69 88 LYS A C 1
ATOM 729 O O . LYS A 1 88 ? -0.641 2.995 10.045 1.00 95.69 88 LYS A O 1
ATOM 734 N N . LEU A 1 89 ? -2.211 4.534 9.552 1.00 97.56 89 LEU A N 1
ATOM 735 C CA . LEU A 1 89 ? -2.050 4.441 8.096 1.00 97.56 89 LEU A CA 1
ATOM 736 C C . LEU A 1 89 ? -0.650 4.894 7.658 1.00 97.56 89 LEU A C 1
ATOM 738 O O . LEU A 1 89 ? 0.007 4.198 6.890 1.00 97.56 89 LEU A O 1
ATOM 742 N N . LEU A 1 90 ? -0.155 6.010 8.206 1.00 97.19 90 LEU A N 1
ATOM 743 C CA . LEU A 1 90 ? 1.202 6.494 7.943 1.00 97.19 90 LEU A CA 1
ATOM 744 C C . LEU A 1 90 ? 2.266 5.484 8.391 1.00 97.19 90 LEU A C 1
ATOM 746 O O . LEU A 1 90 ? 3.220 5.235 7.660 1.00 97.19 90 LEU A O 1
ATOM 750 N N . TYR A 1 91 ? 2.103 4.891 9.577 1.00 97.69 91 TYR A N 1
ATOM 751 C CA . TYR A 1 91 ? 3.011 3.863 10.080 1.00 97.69 91 TYR A CA 1
ATOM 752 C C . TYR A 1 91 ? 3.064 2.649 9.147 1.00 97.69 91 TYR A C 1
ATOM 754 O O . TYR A 1 91 ? 4.155 2.186 8.824 1.00 97.69 91 TYR A O 1
ATOM 762 N N . LEU A 1 92 ? 1.907 2.163 8.688 1.00 98.06 92 LEU A N 1
ATOM 763 C CA . LEU A 1 92 ? 1.835 1.041 7.753 1.00 98.06 92 LEU A CA 1
ATOM 764 C C . LEU A 1 92 ? 2.552 1.346 6.440 1.00 98.06 92 LEU A C 1
ATOM 766 O O . LEU A 1 92 ? 3.340 0.519 5.992 1.00 98.06 92 LEU A O 1
ATOM 770 N N . TRP A 1 93 ? 2.350 2.540 5.876 1.00 98.31 93 TRP A N 1
ATOM 771 C CA . TRP A 1 93 ? 3.067 2.963 4.673 1.00 98.31 93 TRP A CA 1
ATOM 772 C C . TRP A 1 93 ? 4.589 2.969 4.891 1.00 98.31 93 TRP A C 1
ATOM 774 O O . TRP A 1 93 ? 5.331 2.382 4.101 1.00 98.31 93 TRP A O 1
ATOM 784 N N . MET A 1 94 ? 5.059 3.546 6.004 1.00 97.88 94 MET A N 1
ATOM 785 C CA . MET A 1 94 ? 6.483 3.537 6.365 1.00 97.88 94 MET A CA 1
ATOM 786 C C . MET A 1 94 ? 7.030 2.116 6.553 1.00 97.88 94 MET A C 1
ATOM 788 O O . MET A 1 94 ? 8.178 1.857 6.204 1.00 97.88 94 MET A O 1
ATOM 792 N N . PHE A 1 95 ? 6.228 1.196 7.095 1.00 97.81 95 PHE A N 1
ATOM 793 C CA . PHE A 1 95 ? 6.609 -0.204 7.284 1.00 97.81 95 PHE A CA 1
ATOM 794 C C . PHE A 1 95 ? 6.708 -0.966 5.954 1.00 97.81 95 PHE A C 1
ATOM 796 O O . PHE A 1 95 ? 7.603 -1.788 5.783 1.00 97.81 95 PHE A O 1
ATOM 803 N N . SER A 1 96 ? 5.826 -0.678 4.994 1.00 98.12 96 SER A N 1
ATOM 804 C CA . SER A 1 96 ? 5.862 -1.272 3.650 1.00 98.12 96 SER A CA 1
ATOM 805 C C . SER A 1 96 ? 6.916 -0.662 2.723 1.00 98.12 96 SER A C 1
ATOM 807 O O . SER A 1 96 ? 7.301 -1.298 1.744 1.00 98.12 96 SER A O 1
ATOM 809 N N . LEU A 1 97 ? 7.411 0.547 3.014 1.00 97.94 97 LEU A N 1
ATOM 810 C CA . LEU A 1 97 ? 8.360 1.252 2.151 1.00 97.94 97 LEU A CA 1
ATOM 811 C C . LEU A 1 97 ? 9.647 0.433 1.905 1.00 97.94 97 LEU A C 1
ATOM 813 O O . LEU A 1 97 ? 9.969 0.223 0.735 1.00 97.94 97 LEU A O 1
ATOM 817 N N . PRO A 1 98 ? 10.340 -0.127 2.920 1.00 98.06 98 PRO A N 1
ATOM 818 C CA . PRO A 1 98 ? 11.499 -0.994 2.689 1.00 98.06 98 PRO A CA 1
ATOM 819 C C . PRO A 1 98 ? 11.193 -2.209 1.809 1.00 98.06 98 PRO A C 1
ATOM 821 O O . PRO A 1 98 ? 12.029 -2.603 1.004 1.00 98.06 98 PRO A O 1
ATOM 824 N N . LEU A 1 99 ? 9.990 -2.776 1.926 1.00 97.94 99 LEU A N 1
ATOM 825 C CA . LEU A 1 99 ? 9.559 -3.933 1.143 1.00 97.94 99 LEU A CA 1
ATOM 826 C C . LEU A 1 99 ? 9.362 -3.563 -0.334 1.00 97.94 99 LEU A C 1
ATOM 828 O O . LEU A 1 99 ? 9.806 -4.286 -1.221 1.00 97.94 99 LEU A O 1
ATOM 832 N N . SER A 1 100 ? 8.777 -2.387 -0.585 1.00 97.69 100 SER A N 1
ATOM 833 C CA . SER A 1 100 ? 8.624 -1.827 -1.933 1.00 97.69 100 SER A CA 1
ATOM 834 C C . SER A 1 100 ? 9.972 -1.510 -2.587 1.00 97.69 100 SER A C 1
ATOM 836 O O . SER A 1 100 ? 10.177 -1.812 -3.758 1.00 97.69 100 SER A O 1
ATOM 838 N N . VAL A 1 101 ? 10.921 -0.963 -1.818 1.00 98.25 101 VAL A N 1
ATOM 839 C CA . VAL A 1 101 ? 12.281 -0.680 -2.295 1.00 98.25 101 VAL A CA 1
ATOM 840 C C . VAL A 1 101 ? 13.017 -1.982 -2.584 1.00 98.25 101 VAL A C 1
ATOM 842 O O . VAL A 1 101 ? 13.645 -2.099 -3.629 1.00 98.25 101 VAL A O 1
ATOM 845 N N . PHE A 1 102 ? 12.897 -2.981 -1.708 1.00 98.38 102 PHE A N 1
ATOM 846 C CA . PHE A 1 102 ? 13.484 -4.300 -1.924 1.00 98.38 102 PHE A CA 1
ATOM 847 C C . PHE A 1 102 ? 12.962 -4.957 -3.208 1.00 98.38 102 PHE A C 1
ATOM 849 O O . PHE A 1 102 ? 13.766 -5.436 -4.000 1.00 98.38 102 PHE A O 1
ATOM 856 N N . ALA A 1 103 ? 11.649 -4.914 -3.457 1.00 97.81 103 ALA A N 1
ATOM 857 C CA . ALA A 1 103 ? 11.044 -5.478 -4.666 1.00 97.81 103 ALA A CA 1
ATOM 858 C C . ALA A 1 103 ? 11.584 -4.863 -5.971 1.00 97.81 103 ALA A C 1
ATOM 860 O O . ALA A 1 103 ? 11.653 -5.555 -6.984 1.00 97.81 103 ALA A O 1
ATOM 861 N N . ILE A 1 104 ? 11.988 -3.588 -5.935 1.00 97.81 104 ILE A N 1
ATOM 862 C CA . ILE A 1 104 ? 12.545 -2.869 -7.088 1.00 97.81 104 ILE A CA 1
ATOM 863 C C . ILE A 1 104 ? 14.052 -3.096 -7.209 1.00 97.81 104 ILE A C 1
ATOM 865 O O . ILE A 1 104 ? 14.559 -3.382 -8.284 1.00 97.81 104 ILE A O 1
ATOM 869 N N . VAL A 1 105 ? 14.783 -2.966 -6.104 1.00 97.81 105 VAL A N 1
ATOM 870 C CA . VAL A 1 105 ? 16.251 -2.954 -6.104 1.00 97.81 105 VAL A CA 1
ATOM 871 C C . VAL A 1 105 ? 16.839 -4.359 -6.233 1.00 97.81 105 VAL A C 1
ATOM 873 O O . VAL A 1 105 ? 17.876 -4.525 -6.871 1.00 97.81 105 VAL A O 1
ATOM 876 N N . TYR A 1 106 ? 16.186 -5.378 -5.666 1.00 97.88 106 TYR A N 1
ATOM 877 C CA . TYR A 1 106 ? 16.650 -6.765 -5.725 1.00 97.88 106 TYR A CA 1
ATOM 878 C C . TYR A 1 106 ? 16.953 -7.247 -7.159 1.00 97.88 106 TYR A C 1
ATOM 880 O O . TYR A 1 106 ? 18.098 -7.616 -7.420 1.00 97.88 106 TYR A O 1
ATOM 888 N N . PRO A 1 107 ? 16.011 -7.214 -8.118 1.00 97.25 107 PRO A N 1
ATOM 889 C CA . PRO A 1 107 ? 16.284 -7.715 -9.465 1.00 97.25 107 PRO A CA 1
ATOM 890 C C . PRO A 1 107 ? 17.329 -6.893 -10.236 1.00 97.25 107 PRO A C 1
ATOM 892 O O . PRO A 1 107 ? 17.979 -7.441 -11.122 1.00 97.25 107 PRO A O 1
ATOM 895 N N . ILE A 1 108 ? 17.539 -5.620 -9.874 1.00 96.81 108 ILE A N 1
ATOM 896 C CA . ILE A 1 108 ? 18.581 -4.757 -10.457 1.00 96.81 108 ILE A CA 1
ATOM 897 C C . ILE A 1 108 ? 19.970 -5.204 -9.997 1.00 96.81 108 ILE A C 1
ATOM 899 O O . ILE A 1 108 ? 20.865 -5.379 -10.815 1.00 96.81 108 ILE A O 1
ATOM 903 N N . ILE A 1 109 ? 20.158 -5.394 -8.686 1.00 97.38 109 ILE A N 1
ATOM 904 C CA . ILE A 1 109 ? 21.462 -5.771 -8.112 1.00 97.38 109 ILE A CA 1
ATOM 905 C C . ILE A 1 109 ? 21.899 -7.158 -8.592 1.00 97.38 109 ILE A C 1
ATOM 907 O O . ILE A 1 109 ? 23.089 -7.397 -8.784 1.00 97.38 109 ILE A O 1
ATOM 911 N N . PHE A 1 110 ? 20.944 -8.072 -8.764 1.00 96.75 110 PHE A N 1
ATOM 912 C CA . PHE A 1 110 ? 21.207 -9.467 -9.117 1.00 96.75 110 PHE A CA 1
ATOM 913 C C . PHE A 1 110 ? 21.018 -9.779 -10.609 1.00 96.75 110 PHE A C 1
ATOM 915 O O . PHE A 1 110 ? 20.908 -10.957 -10.949 1.00 96.75 110 PHE A O 1
ATOM 922 N N . ASP A 1 111 ? 20.957 -8.750 -11.461 1.00 96.19 111 ASP A N 1
ATOM 923 C CA . ASP A 1 111 ? 20.879 -8.856 -12.926 1.00 96.19 111 ASP A CA 1
ATOM 924 C C . ASP A 1 111 ? 19.807 -9.854 -13.409 1.00 96.19 111 ASP A C 1
ATOM 926 O O . ASP A 1 111 ? 20.057 -10.815 -1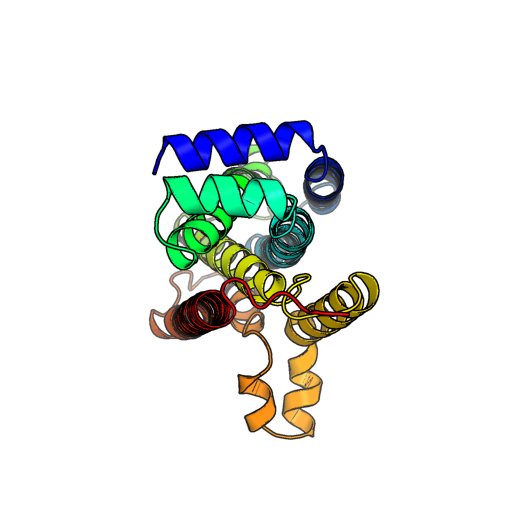4.133 1.00 96.19 111 ASP A O 1
ATOM 930 N N . LYS A 1 112 ? 18.582 -9.678 -12.902 1.00 96.12 112 LYS A N 1
ATOM 931 C CA . LYS A 1 112 ? 17.456 -10.605 -13.123 1.00 96.12 112 LYS A CA 1
ATOM 932 C C . LYS A 1 112 ? 16.609 -10.270 -14.350 1.00 96.12 112 LYS A C 1
ATOM 934 O O . LYS A 1 112 ? 15.658 -11.004 -14.648 1.00 96.12 112 LYS A O 1
ATOM 939 N N . PHE A 1 113 ? 16.927 -9.171 -15.022 1.00 95.69 113 PHE A N 1
ATOM 940 C CA . PHE A 1 113 ? 16.168 -8.637 -16.144 1.00 95.69 113 PHE A CA 1
ATOM 941 C C . PHE A 1 113 ? 16.789 -8.998 -17.497 1.00 95.69 113 PHE A C 1
ATOM 943 O O . PHE A 1 113 ? 17.954 -9.363 -17.585 1.00 95.69 113 PHE A O 1
ATOM 950 N N . ASP A 1 114 ? 15.984 -8.908 -18.552 1.00 93.81 114 ASP A N 1
ATOM 951 C CA . ASP A 1 114 ? 16.414 -9.050 -19.950 1.00 93.81 114 ASP A CA 1
ATOM 952 C C . ASP A 1 114 ? 17.294 -7.888 -20.437 1.00 93.81 114 ASP A C 1
ATOM 954 O O . ASP A 1 114 ? 18.115 -8.063 -21.336 1.00 93.81 114 ASP A O 1
ATOM 958 N N . HIS A 1 115 ? 17.149 -6.713 -19.828 1.00 91.44 115 HIS A N 1
ATOM 959 C CA . HIS A 1 115 ? 18.000 -5.550 -20.037 1.00 91.44 115 HIS A CA 1
ATOM 960 C C . HIS A 1 115 ? 18.124 -4.720 -18.757 1.00 91.44 115 HIS A C 1
ATOM 962 O O . HIS A 1 115 ? 17.292 -4.793 -17.850 1.00 91.44 115 HIS A O 1
ATOM 968 N N . ALA A 1 116 ? 19.160 -3.881 -18.695 1.00 92.62 116 ALA A N 1
ATOM 969 C CA . ALA A 1 116 ? 19.331 -2.949 -17.590 1.00 92.62 116 ALA A CA 1
ATOM 970 C C . ALA A 1 116 ? 18.183 -1.918 -17.580 1.00 92.62 116 ALA A C 1
ATOM 972 O O . ALA A 1 116 ? 17.981 -1.224 -18.584 1.00 92.62 116 ALA A O 1
ATOM 973 N N . PRO A 1 117 ? 17.446 -1.769 -16.464 1.00 92.44 117 PRO A N 1
ATOM 974 C CA . PRO A 1 117 ? 16.332 -0.841 -16.404 1.00 92.44 117 PRO A CA 1
ATOM 975 C C . PRO A 1 117 ? 16.823 0.605 -16.435 1.00 92.44 117 PRO A C 1
ATOM 977 O O . PRO A 1 117 ? 17.752 1.000 -15.727 1.00 92.44 117 PRO A O 1
ATOM 980 N N . THR A 1 118 ? 16.148 1.425 -17.230 1.00 92.19 118 THR A N 1
ATOM 981 C CA . THR A 1 118 ? 16.394 2.868 -17.287 1.00 92.19 118 THR A CA 1
ATOM 982 C C . THR A 1 118 ? 15.950 3.558 -15.992 1.00 92.19 118 THR A C 1
ATOM 984 O O . THR A 1 118 ? 15.035 3.107 -15.299 1.00 92.19 118 THR A O 1
ATOM 987 N N . VAL A 1 119 ? 16.541 4.718 -15.682 1.00 90.75 119 VAL A N 1
ATOM 988 C CA . VAL A 1 119 ? 16.170 5.523 -14.498 1.00 90.75 119 VAL A CA 1
ATOM 989 C C . VAL A 1 119 ? 14.674 5.851 -14.482 1.00 90.75 119 VAL A C 1
ATOM 991 O O . VAL A 1 119 ? 14.034 5.796 -13.435 1.00 90.75 119 VAL A O 1
ATOM 994 N N . ALA A 1 120 ? 14.098 6.151 -15.646 1.00 89.62 120 ALA A N 1
ATOM 995 C CA . ALA A 1 120 ? 12.682 6.459 -15.768 1.00 89.62 120 ALA A CA 1
ATOM 996 C C . ALA A 1 120 ? 11.791 5.238 -15.476 1.00 89.62 120 ALA A C 1
ATOM 998 O O . ALA A 1 120 ? 10.820 5.374 -14.737 1.00 89.62 120 ALA A O 1
ATOM 999 N N . GLN A 1 121 ? 12.152 4.038 -15.948 1.00 91.12 121 GLN A N 1
ATOM 1000 C CA . GLN A 1 121 ? 11.445 2.799 -15.591 1.00 91.12 121 GLN A CA 1
ATOM 1001 C C . GLN A 1 121 ? 11.499 2.535 -14.077 1.00 91.12 121 GLN A C 1
ATOM 1003 O O . GLN A 1 121 ? 10.477 2.207 -13.479 1.00 91.12 121 GLN A O 1
ATOM 1008 N N . VAL A 1 122 ? 12.652 2.751 -13.432 1.00 93.88 122 VAL A N 1
ATOM 1009 C CA . VAL A 1 122 ? 12.803 2.591 -11.972 1.00 93.88 122 VAL A CA 1
ATOM 1010 C C . VAL A 1 122 ? 11.944 3.598 -11.199 1.00 93.88 122 VAL A C 1
ATOM 1012 O O . VAL A 1 122 ? 11.271 3.224 -10.237 1.00 93.88 122 VAL A O 1
ATOM 1015 N N . LEU A 1 123 ? 11.922 4.868 -11.615 1.00 92.50 123 LEU A N 1
ATOM 1016 C CA . LEU A 1 123 ? 11.084 5.897 -10.990 1.00 92.50 123 LEU A CA 1
ATOM 1017 C C . LEU A 1 123 ? 9.591 5.595 -11.162 1.00 92.50 123 LEU A C 1
ATOM 1019 O O . LEU A 1 123 ? 8.829 5.692 -10.198 1.00 92.50 123 LEU A O 1
ATOM 1023 N N . THR A 1 124 ? 9.175 5.183 -12.359 1.00 92.19 124 THR A N 1
ATOM 1024 C CA . THR A 1 124 ? 7.791 4.789 -12.650 1.00 92.19 124 THR A CA 1
ATOM 1025 C C . THR A 1 124 ? 7.382 3.572 -11.831 1.00 92.19 124 THR A C 1
ATOM 1027 O O . THR A 1 124 ? 6.323 3.595 -11.200 1.00 92.19 124 THR A O 1
ATOM 1030 N N . ALA A 1 125 ? 8.245 2.555 -11.746 1.00 94.50 125 ALA A N 1
ATOM 1031 C CA . ALA A 1 125 ? 8.045 1.399 -10.883 1.00 94.50 125 ALA A CA 1
ATOM 1032 C C . ALA A 1 125 ? 7.885 1.825 -9.422 1.00 94.50 125 ALA A C 1
ATOM 1034 O O . ALA A 1 125 ? 6.919 1.419 -8.777 1.00 94.50 125 ALA A O 1
ATOM 1035 N N . PHE A 1 126 ? 8.758 2.698 -8.913 1.00 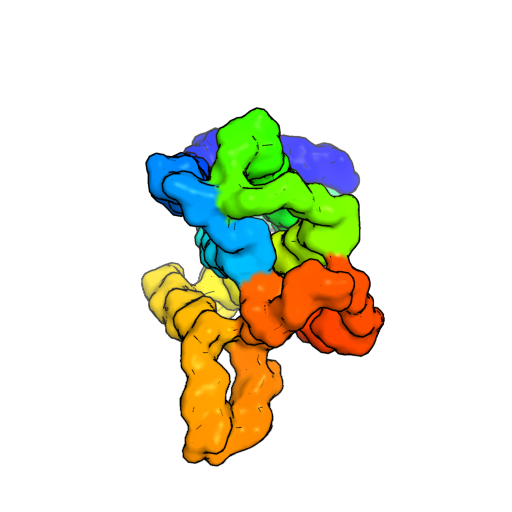96.12 126 PHE A N 1
ATOM 1036 C CA . PHE A 1 126 ? 8.673 3.200 -7.545 1.00 96.12 126 PHE A CA 1
ATOM 1037 C C . PHE A 1 126 ? 7.347 3.910 -7.264 1.00 96.12 126 PHE A C 1
ATOM 1039 O O . PHE A 1 126 ? 6.658 3.549 -6.310 1.00 96.12 126 PHE A O 1
ATOM 1046 N N . LEU A 1 127 ? 6.945 4.865 -8.106 1.00 95.12 127 LEU A N 1
ATOM 1047 C CA . LEU A 1 127 ? 5.674 5.581 -7.952 1.00 95.12 127 LEU A CA 1
ATOM 1048 C C . LEU A 1 127 ? 4.477 4.625 -7.980 1.00 95.12 127 LEU A C 1
ATOM 1050 O O . LEU A 1 127 ? 3.596 4.708 -7.122 1.00 95.12 127 LEU A O 1
ATOM 1054 N N . CYS A 1 128 ? 4.476 3.676 -8.914 1.00 95.69 128 CYS A N 1
ATOM 1055 C CA . CYS A 1 128 ? 3.434 2.665 -9.035 1.00 95.69 128 CYS A CA 1
ATOM 1056 C C . CYS A 1 128 ? 3.362 1.746 -7.808 1.00 95.69 128 CYS A C 1
ATOM 1058 O O . CYS A 1 128 ? 2.267 1.473 -7.318 1.00 95.69 128 CYS A O 1
ATOM 1060 N N . HIS A 1 129 ? 4.505 1.331 -7.251 1.00 97.75 129 HIS A N 1
ATOM 1061 C CA . HIS A 1 129 ? 4.548 0.567 -6.004 1.00 97.75 129 HIS A CA 1
ATOM 1062 C C . HIS A 1 129 ? 3.996 1.386 -4.831 1.00 97.75 129 HIS A C 1
ATOM 1064 O O . HIS A 1 129 ? 3.242 0.849 -4.023 1.00 97.75 129 HIS A O 1
ATOM 1070 N N . GLN A 1 130 ? 4.300 2.686 -4.743 1.00 98.00 130 GLN A N 1
ATOM 1071 C CA . GLN A 1 130 ? 3.740 3.530 -3.682 1.00 98.00 130 GLN A CA 1
ATOM 1072 C C . GLN A 1 130 ? 2.225 3.708 -3.815 1.00 98.00 130 GLN A C 1
ATOM 1074 O O . GLN A 1 130 ? 1.515 3.632 -2.812 1.00 98.00 130 GLN A O 1
ATOM 1079 N N . ILE A 1 131 ? 1.713 3.893 -5.035 1.00 97.38 131 ILE A N 1
ATOM 1080 C CA . ILE A 1 131 ? 0.268 3.943 -5.293 1.00 97.38 131 ILE A CA 1
ATOM 1081 C C . ILE A 1 131 ? -0.383 2.611 -4.912 1.00 97.38 131 ILE A C 1
ATOM 1083 O O . ILE A 1 131 ? -1.392 2.612 -4.211 1.00 97.38 131 ILE A O 1
ATOM 1087 N N . ALA A 1 132 ? 0.210 1.482 -5.308 1.00 98.06 132 ALA A N 1
ATOM 1088 C CA . ALA A 1 132 ? -0.266 0.145 -4.967 1.00 98.06 132 ALA A CA 1
ATOM 1089 C C . ALA A 1 132 ? -0.345 -0.069 -3.447 1.00 98.06 132 ALA A C 1
ATOM 1091 O O . ALA A 1 132 ? -1.384 -0.473 -2.926 1.00 98.06 132 ALA A O 1
ATOM 1092 N N . VAL A 1 133 ? 0.724 0.268 -2.721 1.00 98.69 133 VAL A N 1
ATOM 1093 C CA . VAL A 1 133 ? 0.782 0.186 -1.256 1.00 98.69 133 VAL A CA 1
ATOM 1094 C C . VAL A 1 133 ? -0.310 1.039 -0.612 1.00 98.69 133 VAL A C 1
ATOM 1096 O O . VAL A 1 133 ? -1.073 0.545 0.221 1.00 98.69 133 VAL A O 1
ATOM 1099 N N . TRP A 1 134 ? -0.415 2.315 -0.996 1.00 98.44 134 TRP A N 1
ATOM 1100 C CA . TRP A 1 134 ? -1.414 3.217 -0.429 1.00 98.44 134 TRP A CA 1
ATOM 1101 C C . TRP A 1 134 ? -2.838 2.779 -0.744 1.00 98.44 134 TRP A C 1
ATOM 1103 O O . TRP A 1 134 ? -3.691 2.851 0.138 1.00 98.44 134 TRP A O 1
ATOM 1113 N N . LEU A 1 135 ? -3.100 2.293 -1.958 1.00 98.06 135 LEU A N 1
ATOM 1114 C CA . LEU A 1 135 ? -4.410 1.783 -2.341 1.00 98.06 135 LEU A CA 1
ATOM 1115 C C . LEU A 1 135 ? -4.787 0.555 -1.503 1.00 98.06 135 LEU A C 1
ATOM 1117 O O . LEU A 1 135 ? -5.904 0.490 -0.995 1.00 98.06 135 LEU A O 1
ATOM 1121 N N . GLY A 1 136 ? -3.849 -0.374 -1.292 1.00 98.50 136 GLY A N 1
ATOM 1122 C CA . GLY A 1 136 ? -4.055 -1.561 -0.459 1.00 98.50 136 GLY A CA 1
ATOM 1123 C C . GLY A 1 136 ? -4.356 -1.202 0.997 1.00 98.50 136 GLY A C 1
ATOM 1124 O O . GLY A 1 136 ? -5.343 -1.678 1.561 1.00 98.50 136 GLY A O 1
ATOM 1125 N N . ILE A 1 137 ? -3.560 -0.301 1.588 1.00 98.62 137 ILE A N 1
ATOM 1126 C CA . ILE A 1 137 ? -3.779 0.219 2.949 1.00 98.62 137 ILE A CA 1
ATOM 1127 C C . ILE A 1 137 ? -5.135 0.916 3.051 1.00 98.62 137 ILE A C 1
ATOM 1129 O O . ILE A 1 137 ? -5.898 0.653 3.980 1.00 98.62 137 ILE A O 1
ATOM 1133 N N . ALA A 1 138 ? -5.437 1.812 2.111 1.00 98.06 138 ALA A N 1
ATOM 1134 C CA . ALA A 1 138 ? -6.649 2.610 2.146 1.00 98.06 138 ALA A CA 1
ATOM 1135 C C . ALA A 1 138 ? -7.886 1.709 2.071 1.00 98.06 138 ALA A C 1
ATOM 1137 O O . ALA A 1 138 ? -8.762 1.839 2.920 1.00 98.06 138 ALA A O 1
ATOM 1138 N N . VAL A 1 139 ? -7.928 0.756 1.132 1.00 97.88 139 VAL A N 1
ATOM 1139 C CA . VAL A 1 139 ? -9.033 -0.205 0.995 1.00 97.88 139 VAL A CA 1
ATOM 1140 C C . VAL A 1 139 ? -9.178 -1.057 2.256 1.00 97.88 139 VAL A C 1
ATOM 1142 O O . VAL A 1 139 ? -10.266 -1.121 2.822 1.00 97.88 139 VAL A O 1
ATOM 1145 N N . ALA A 1 140 ? -8.098 -1.670 2.744 1.00 98.06 140 ALA A N 1
ATOM 1146 C CA . ALA A 1 140 ? -8.151 -2.561 3.902 1.00 98.06 140 ALA A CA 1
ATOM 1147 C C . ALA A 1 140 ? -8.551 -1.858 5.209 1.00 98.06 140 ALA A C 1
ATOM 1149 O O . ALA A 1 140 ? -9.207 -2.473 6.051 1.00 98.06 140 ALA A O 1
ATOM 1150 N N . ALA A 1 141 ? -8.234 -0.569 5.375 1.00 97.38 141 ALA A N 1
ATOM 1151 C CA . ALA A 1 141 ? -8.573 0.196 6.577 1.00 97.38 141 ALA A CA 1
ATOM 1152 C C . ALA A 1 141 ? -10.084 0.221 6.881 1.00 97.38 141 ALA A C 1
ATOM 1154 O O . ALA A 1 141 ? -10.486 0.307 8.045 1.00 97.38 141 ALA A O 1
ATOM 1155 N N . TRP A 1 142 ? -10.924 0.106 5.850 1.00 96.75 142 TRP A N 1
ATOM 1156 C CA . TRP A 1 142 ? -12.381 0.040 5.966 1.00 96.75 142 TRP A CA 1
ATOM 1157 C C . TRP A 1 142 ? -12.901 -1.262 6.575 1.00 96.75 142 TRP A C 1
ATOM 1159 O O . TRP A 1 142 ? -13.999 -1.297 7.130 1.00 96.75 142 TRP A O 1
ATOM 1169 N N . PHE A 1 143 ? -12.119 -2.332 6.517 1.00 95.88 143 PHE A N 1
ATOM 1170 C CA . PHE A 1 143 ? -12.522 -3.662 6.960 1.00 95.88 143 PHE A CA 1
ATOM 1171 C C . PHE A 1 143 ? -12.081 -3.907 8.401 1.00 95.88 143 PHE A C 1
ATOM 1173 O O . PHE A 1 143 ? -11.318 -4.818 8.694 1.00 95.88 143 PHE A O 1
ATOM 1180 N N . ASN A 1 144 ? -12.569 -3.057 9.305 1.00 92.62 144 ASN A N 1
ATOM 1181 C CA . ASN A 1 144 ? -12.253 -3.095 10.732 1.00 92.62 144 ASN A CA 1
ATOM 1182 C C . ASN A 1 144 ? -13.487 -3.437 11.590 1.00 92.62 144 ASN A C 1
ATOM 1184 O O . ASN A 1 144 ? -14.634 -3.330 11.142 1.00 92.62 144 ASN A O 1
ATOM 1188 N N . ARG A 1 145 ? -13.259 -3.784 12.861 1.00 88.44 145 ARG A N 1
ATOM 1189 C CA . ARG A 1 145 ? -14.277 -4.192 13.848 1.00 88.44 145 ARG A CA 1
ATOM 1190 C C . ARG A 1 145 ? -15.332 -3.127 14.163 1.00 88.44 145 ARG A C 1
ATOM 1192 O O . ARG A 1 145 ? -16.388 -3.447 14.697 1.00 88.44 145 ARG A O 1
ATOM 1199 N N . ARG A 1 146 ? -15.078 -1.850 13.850 1.00 87.50 146 ARG A N 1
ATOM 1200 C CA . ARG A 1 146 ? -16.065 -0.765 14.043 1.00 87.50 146 ARG A CA 1
ATOM 1201 C C . ARG A 1 146 ? -17.080 -0.692 12.906 1.00 87.50 146 ARG A C 1
ATOM 1203 O O . ARG A 1 146 ? -18.182 -0.167 13.088 1.00 87.50 146 ARG A O 1
ATOM 1210 N N . LEU A 1 147 ? -16.705 -1.174 11.725 1.00 90.19 147 LEU A N 1
ATOM 1211 C CA . LEU A 1 147 ? -17.552 -1.180 10.534 1.00 90.19 147 LEU A CA 1
ATOM 1212 C C . LEU A 1 147 ? -18.190 -2.554 10.305 1.00 90.19 147 LEU A C 1
ATOM 1214 O O . LEU A 1 147 ? -19.352 -2.620 9.906 1.00 90.19 147 LEU A O 1
ATOM 1218 N N . PHE A 1 148 ? -17.496 -3.633 10.663 1.00 91.75 148 PHE A N 1
ATOM 1219 C CA . PHE A 1 148 ? -17.964 -5.007 10.504 1.00 91.75 148 PHE A CA 1
ATOM 1220 C C . PHE A 1 148 ? -18.193 -5.695 11.850 1.00 91.75 148 PHE A C 1
ATOM 1222 O O . PHE A 1 148 ? -17.389 -5.576 12.766 1.00 91.75 148 PHE A O 1
ATOM 1229 N N . ARG A 1 149 ? -19.288 -6.462 11.959 1.00 85.88 149 ARG A N 1
ATOM 1230 C CA . ARG A 1 149 ? -19.606 -7.263 13.159 1.00 85.88 149 ARG A CA 1
ATOM 1231 C C . ARG A 1 149 ? -18.718 -8.498 13.312 1.00 85.88 149 ARG A C 1
ATOM 1233 O O . ARG A 1 149 ? -18.402 -8.879 14.429 1.00 85.88 149 ARG A O 1
ATOM 1240 N N . SER A 1 150 ? -18.350 -9.127 12.199 1.00 92.38 150 SER A N 1
ATOM 1241 C CA . SER A 1 150 ? -17.537 -10.344 12.174 1.00 92.38 150 SER A CA 1
ATOM 1242 C C . SER A 1 150 ? -16.252 -10.085 11.403 1.00 92.38 150 SER A C 1
ATOM 1244 O O . SER A 1 150 ? -16.301 -9.635 10.255 1.00 92.38 150 SER A O 1
ATOM 1246 N N . GLY A 1 151 ? -15.109 -10.404 12.018 1.00 90.50 151 GLY A N 1
ATOM 1247 C CA . GLY A 1 151 ? -13.801 -10.305 11.368 1.00 90.50 151 GLY A CA 1
ATOM 1248 C C . GLY A 1 151 ? -13.685 -11.218 10.146 1.00 90.50 151 GLY A C 1
ATOM 1249 O O . GLY A 1 151 ? -13.090 -10.825 9.149 1.00 90.50 151 GLY A O 1
ATOM 1250 N N . MET A 1 152 ? -14.329 -12.391 10.174 1.00 93.44 152 MET A N 1
ATOM 1251 C CA . MET A 1 152 ? -14.369 -13.303 9.026 1.00 93.44 152 MET A CA 1
ATOM 1252 C C . MET A 1 152 ? -15.130 -12.688 7.848 1.00 93.44 152 MET A C 1
ATOM 1254 O O . MET A 1 152 ? -14.648 -12.728 6.722 1.00 93.44 152 MET A O 1
ATOM 1258 N N . VAL A 1 153 ? -16.288 -12.067 8.101 1.00 95.62 153 VAL A N 1
ATOM 1259 C CA . VAL A 1 153 ? -17.053 -11.381 7.045 1.00 95.62 153 VAL A CA 1
ATOM 1260 C C . VAL A 1 153 ? -16.259 -10.198 6.492 1.00 95.62 153 VAL A C 1
ATOM 1262 O O . VAL A 1 153 ? -16.176 -10.042 5.279 1.00 95.62 153 VAL A O 1
ATOM 1265 N N . ALA A 1 154 ? -15.626 -9.400 7.360 1.00 96.12 154 ALA A N 1
ATOM 1266 C CA . ALA A 1 154 ? -14.767 -8.295 6.936 1.00 96.12 154 ALA A CA 1
ATOM 1267 C C . ALA A 1 154 ? -13.636 -8.776 6.013 1.00 96.12 154 ALA A C 1
ATOM 1269 O O . ALA A 1 154 ? -13.416 -8.194 4.955 1.00 96.12 154 ALA A O 1
ATOM 1270 N N . PHE A 1 155 ? -12.971 -9.873 6.386 1.00 96.00 155 PHE A N 1
ATOM 1271 C CA . PHE A 1 155 ? -11.907 -10.483 5.595 1.00 96.00 155 PHE A CA 1
ATOM 1272 C C . PHE A 1 155 ? -12.403 -10.982 4.232 1.00 96.00 155 PHE A C 1
ATOM 1274 O O . PHE A 1 155 ? -11.806 -10.659 3.210 1.00 96.00 155 PHE A O 1
ATOM 1281 N N . LEU A 1 156 ? -13.518 -11.720 4.190 1.00 96.75 156 LEU A N 1
ATOM 1282 C CA . LEU A 1 156 ? -14.066 -12.249 2.936 1.00 96.75 156 LEU A CA 1
ATOM 1283 C C . LEU A 1 156 ? -14.486 -11.134 1.972 1.00 96.75 156 LEU A C 1
ATOM 1285 O O . LEU A 1 156 ? -14.195 -11.211 0.778 1.00 96.75 156 LEU A O 1
ATOM 1289 N N . VAL A 1 157 ? -15.128 -10.077 2.478 1.00 96.62 157 VAL A N 1
ATOM 1290 C CA . VAL A 1 157 ? -15.505 -8.928 1.643 1.00 96.62 157 VAL A CA 1
ATOM 1291 C C . VAL A 1 157 ? -14.263 -8.151 1.197 1.00 96.62 157 VAL A C 1
ATOM 1293 O O . VAL A 1 157 ? -14.208 -7.732 0.045 1.00 96.62 157 VAL A O 1
ATOM 1296 N N . LEU A 1 158 ? -13.233 -8.017 2.042 1.00 97.12 158 LEU A N 1
ATOM 1297 C CA . LEU A 1 158 ? -11.949 -7.448 1.623 1.00 97.12 158 LEU A CA 1
ATOM 1298 C C . LEU A 1 158 ? -11.345 -8.255 0.465 1.00 97.12 158 LEU A C 1
ATOM 1300 O O . LEU A 1 158 ? -10.994 -7.671 -0.555 1.00 97.12 158 LEU A O 1
ATOM 1304 N N . CYS A 1 159 ? -11.281 -9.585 0.569 1.00 96.94 159 CYS A N 1
ATOM 1305 C CA . CYS A 1 159 ? -10.804 -10.446 -0.517 1.00 96.94 159 CYS A CA 1
ATOM 1306 C C . CYS A 1 159 ? -11.618 -10.259 -1.807 1.00 96.94 159 CYS A C 1
ATOM 1308 O O . CYS A 1 159 ? -11.039 -10.173 -2.892 1.00 96.94 159 CYS A O 1
ATOM 1310 N N . LEU A 1 160 ? -12.945 -10.137 -1.704 1.00 95.31 160 LEU A N 1
ATOM 1311 C CA . LEU A 1 160 ? -13.813 -9.847 -2.848 1.00 95.31 160 LEU A CA 1
ATOM 1312 C C . LEU A 1 160 ? -13.478 -8.489 -3.490 1.00 95.31 160 LEU A C 1
ATOM 1314 O O . LEU A 1 160 ? -13.383 -8.384 -4.709 1.00 95.31 160 LEU A O 1
ATOM 1318 N N . VAL A 1 161 ? -13.255 -7.446 -2.687 1.00 95.69 161 VAL A N 1
ATOM 1319 C CA . VAL A 1 161 ? -12.903 -6.112 -3.198 1.00 95.69 161 VAL A CA 1
ATOM 1320 C C . VAL A 1 161 ? -11.520 -6.106 -3.849 1.00 95.69 161 VAL A C 1
ATOM 1322 O O . VAL A 1 161 ? -11.359 -5.526 -4.920 1.00 95.69 161 VAL A O 1
ATOM 1325 N N . LEU A 1 162 ? -10.528 -6.774 -3.251 1.00 96.50 162 LEU A N 1
ATOM 1326 C CA . LEU A 1 162 ? -9.183 -6.880 -3.825 1.00 96.50 162 LEU A CA 1
ATOM 1327 C C . LEU A 1 162 ? -9.201 -7.651 -5.152 1.00 96.50 162 LEU A C 1
ATOM 1329 O O . LEU A 1 162 ? -8.606 -7.204 -6.127 1.00 96.50 162 LEU A O 1
ATOM 1333 N N . THR A 1 163 ? -9.926 -8.768 -5.228 1.00 94.19 163 THR A N 1
ATOM 1334 C CA . THR A 1 163 ? -10.066 -9.542 -6.475 1.00 94.19 163 THR A CA 1
ATOM 1335 C C . THR A 1 163 ? -10.811 -8.757 -7.556 1.00 94.19 163 THR A C 1
ATOM 1337 O O . THR A 1 163 ? -10.382 -8.749 -8.711 1.00 94.19 163 THR A O 1
ATOM 1340 N N . ALA A 1 164 ? -11.856 -8.009 -7.191 1.00 92.88 164 ALA A N 1
ATOM 1341 C CA . ALA A 1 164 ? -12.530 -7.089 -8.104 1.00 92.88 164 ALA A CA 1
ATOM 1342 C C . ALA A 1 164 ? -11.609 -5.951 -8.581 1.00 92.88 164 ALA A C 1
ATOM 1344 O O . ALA A 1 164 ? -11.681 -5.566 -9.745 1.00 92.88 164 ALA A O 1
ATOM 1345 N N . ALA A 1 165 ? -10.710 -5.438 -7.737 1.00 93.38 165 ALA A N 1
ATOM 1346 C CA . ALA A 1 165 ? -9.730 -4.426 -8.142 1.00 93.38 165 ALA A CA 1
ATOM 1347 C C . ALA A 1 165 ? -8.736 -4.949 -9.196 1.00 93.38 165 ALA A C 1
ATOM 1349 O O . ALA A 1 165 ? -8.349 -4.201 -10.094 1.00 93.38 165 ALA A O 1
ATOM 1350 N N . LEU A 1 166 ? -8.351 -6.228 -9.109 1.00 92.12 166 LEU A N 1
ATOM 1351 C CA . LEU A 1 166 ? -7.418 -6.862 -10.047 1.00 92.12 166 LEU A CA 1
ATOM 1352 C C . LEU A 1 166 ? -8.084 -7.282 -11.368 1.00 92.12 166 LEU A C 1
ATOM 1354 O O . LEU A 1 166 ? -7.507 -7.077 -12.430 1.00 92.12 166 LEU A O 1
ATOM 1358 N N . GLY A 1 167 ? -9.289 -7.863 -11.318 1.00 86.06 167 GLY A N 1
ATOM 1359 C CA . GLY A 1 167 ? -9.935 -8.492 -12.485 1.00 86.06 167 GLY A CA 1
ATOM 1360 C C . GLY A 1 167 ? -11.315 -7.945 -12.868 1.00 86.06 167 GLY A C 1
ATOM 1361 O O . GLY A 1 167 ? -11.895 -8.365 -13.868 1.00 86.06 167 GLY A O 1
ATOM 1362 N N . GLY A 1 168 ? -11.873 -7.005 -12.105 1.00 78.38 168 GLY A N 1
ATOM 1363 C CA . GLY A 1 168 ? -13.267 -6.561 -12.235 1.00 78.38 168 GLY A CA 1
ATOM 1364 C C . GLY A 1 168 ? -13.583 -5.736 -13.484 1.00 78.38 168 GLY A C 1
ATOM 1365 O O . GLY A 1 168 ? -14.753 -5.519 -13.787 1.00 78.38 168 GLY A O 1
ATOM 1366 N N . GLN A 1 169 ? -12.580 -5.316 -14.258 1.00 75.50 169 GLN A N 1
ATOM 1367 C CA . GLN A 1 169 ? -12.774 -4.553 -15.500 1.00 75.50 169 GLN A CA 1
ATOM 1368 C C . GLN A 1 169 ? -13.641 -5.287 -16.527 1.00 75.50 169 GLN A C 1
ATOM 1370 O O . GLN A 1 169 ? -14.518 -4.679 -17.139 1.00 75.50 169 GLN A O 1
ATOM 1375 N N . GLY A 1 170 ? -13.466 -6.606 -16.667 1.00 78.62 170 GLY A N 1
ATOM 1376 C CA . GLY A 1 170 ? -14.311 -7.410 -17.553 1.00 78.62 170 GLY A CA 1
ATOM 1377 C C . GLY A 1 170 ? -15.790 -7.377 -17.153 1.00 78.62 170 GLY A C 1
ATOM 1378 O O . GLY A 1 170 ? -16.663 -7.424 -18.018 1.00 78.62 170 GLY A O 1
ATOM 1379 N N . ILE A 1 171 ? -16.076 -7.237 -15.854 1.00 78.69 171 ILE A N 1
ATOM 1380 C CA . ILE A 1 171 ? -17.437 -7.125 -15.318 1.00 78.69 171 ILE A CA 1
ATOM 1381 C C . ILE A 1 171 ? -17.995 -5.724 -15.581 1.00 78.69 171 ILE A C 1
ATOM 1383 O O . ILE A 1 171 ? -19.116 -5.603 -16.075 1.00 78.69 171 ILE A O 1
ATOM 1387 N N . VAL A 1 172 ? -17.216 -4.671 -15.308 1.00 82.50 172 VAL A N 1
ATOM 1388 C CA . VAL A 1 172 ? -17.617 -3.270 -15.549 1.00 82.50 172 VAL A CA 1
ATOM 1389 C C . VAL A 1 172 ? -17.987 -3.052 -17.014 1.00 82.50 172 VAL A C 1
ATOM 1391 O O . VAL A 1 172 ? -19.057 -2.519 -17.297 1.00 82.50 172 VAL A O 1
ATOM 1394 N N . ASN A 1 173 ? -17.159 -3.550 -17.938 1.00 82.81 173 ASN A N 1
ATOM 1395 C CA . ASN A 1 173 ? -17.375 -3.408 -19.380 1.00 82.81 173 ASN A CA 1
ATOM 1396 C C . ASN A 1 173 ? -18.670 -4.078 -19.870 1.00 82.81 173 ASN A C 1
ATOM 1398 O O . ASN A 1 173 ? -19.202 -3.691 -20.905 1.00 82.81 173 ASN A O 1
ATOM 1402 N N . ARG A 1 174 ? -19.180 -5.082 -19.143 1.00 84.12 174 ARG A N 1
ATOM 1403 C CA . ARG A 1 174 ? -20.400 -5.827 -19.495 1.00 84.12 174 ARG A CA 1
ATOM 1404 C C . ARG A 1 174 ? -21.653 -5.379 -18.743 1.00 84.12 174 ARG A C 1
ATOM 1406 O O . ARG A 1 174 ? -22.738 -5.818 -19.103 1.00 84.12 174 ARG A O 1
ATOM 1413 N N . THR A 1 175 ? -21.522 -4.576 -17.687 1.00 81.31 175 THR A N 1
ATOM 1414 C CA . THR A 1 175 ? -22.644 -4.238 -16.792 1.00 81.31 175 THR A CA 1
ATOM 1415 C C . THR A 1 175 ? -22.971 -2.752 -16.815 1.00 81.31 175 THR A C 1
ATOM 1417 O O . THR A 1 175 ? -23.981 -2.357 -17.387 1.00 81.31 175 THR A O 1
ATOM 1420 N N . SER A 1 176 ? -22.147 -1.916 -16.183 1.00 80.19 176 SER A N 1
ATOM 1421 C CA . SER A 1 176 ? -22.351 -0.469 -16.143 1.00 80.19 176 SER A CA 1
ATOM 1422 C C . SER A 1 176 ? -21.046 0.272 -15.841 1.00 80.19 176 SER A C 1
ATOM 1424 O O . SER A 1 176 ? -20.332 -0.112 -14.909 1.00 80.19 176 SER A O 1
ATOM 1426 N N . PRO A 1 177 ? -20.765 1.394 -16.533 1.00 79.00 177 PRO A N 1
ATOM 1427 C CA . PRO A 1 177 ? -19.591 2.224 -16.267 1.00 79.00 177 PRO A CA 1
ATOM 1428 C C . PRO A 1 177 ? -19.608 2.852 -14.865 1.00 79.00 177 PRO A C 1
ATOM 1430 O O . PRO A 1 177 ? -18.548 3.134 -14.308 1.00 79.00 177 PRO A O 1
ATOM 1433 N N . ALA A 1 178 ? -20.785 3.020 -14.247 1.00 81.12 178 ALA A N 1
ATOM 1434 C CA . ALA A 1 178 ? -20.898 3.546 -12.885 1.00 81.12 178 ALA A CA 1
ATOM 1435 C C . ALA A 1 178 ? -20.223 2.630 -11.849 1.00 81.12 178 ALA A C 1
ATOM 1437 O O . ALA A 1 178 ? -19.660 3.113 -10.868 1.00 81.12 178 ALA A O 1
ATOM 1438 N N . LEU A 1 179 ? -20.212 1.315 -12.093 1.00 79.25 179 LEU A N 1
ATOM 1439 C CA . LEU A 1 179 ? -19.572 0.342 -11.209 1.00 79.25 179 LEU A CA 1
ATOM 1440 C C . LEU A 1 179 ? -18.044 0.520 -11.169 1.00 79.25 179 LEU A C 1
ATOM 1442 O O . LEU A 1 179 ? -17.412 0.216 -10.160 1.00 79.25 179 LEU A O 1
ATOM 1446 N N . GLY A 1 180 ? -17.461 1.086 -12.232 1.00 78.25 180 GLY A N 1
ATOM 1447 C CA . GLY A 1 180 ? -16.035 1.396 -12.310 1.00 78.25 180 GLY A CA 1
ATOM 1448 C C . GLY A 1 180 ? -15.562 2.400 -11.257 1.00 78.25 180 GLY A C 1
ATOM 1449 O O . GLY A 1 180 ? -14.398 2.361 -10.880 1.00 78.25 180 GLY A O 1
ATOM 1450 N N . TRP A 1 181 ? -16.456 3.244 -10.727 1.00 82.12 181 TRP A N 1
ATOM 1451 C CA . TRP A 1 181 ? -16.130 4.180 -9.645 1.00 82.12 181 TRP A CA 1
ATOM 1452 C C . TRP A 1 181 ? -16.029 3.508 -8.274 1.00 82.12 181 TRP A C 1
ATOM 1454 O O . TRP A 1 181 ? -15.352 4.021 -7.387 1.00 82.12 181 TRP A O 1
ATOM 1464 N N . LEU A 1 182 ? -16.714 2.378 -8.077 1.00 84.50 182 LEU A N 1
ATOM 1465 C CA . LEU A 1 182 ? -16.692 1.653 -6.808 1.00 84.50 182 LEU A CA 1
ATOM 1466 C C . LEU A 1 182 ? -15.444 0.772 -6.684 1.00 84.50 182 LEU A C 1
ATOM 1468 O O . LEU A 1 182 ? -14.939 0.563 -5.582 1.00 84.50 182 LEU A O 1
ATOM 1472 N N . ILE A 1 183 ? -14.948 0.261 -7.809 1.00 88.19 183 ILE A N 1
ATOM 1473 C CA . ILE A 1 183 ? -13.798 -0.640 -7.849 1.00 88.19 183 ILE A CA 1
ATOM 1474 C C . ILE A 1 183 ? -12.503 0.171 -7.673 1.00 88.19 183 ILE A C 1
ATOM 1476 O O . ILE A 1 183 ? -12.296 1.141 -8.404 1.00 88.19 183 ILE A O 1
ATOM 1480 N N . PRO A 1 184 ? -11.602 -0.218 -6.749 1.00 91.94 184 PRO A N 1
ATOM 1481 C CA . PRO A 1 184 ? -10.315 0.451 -6.596 1.00 91.94 184 PRO A CA 1
ATOM 1482 C C . PRO A 1 184 ? -9.547 0.477 -7.930 1.00 91.94 184 PRO A C 1
ATOM 1484 O O . PRO A 1 184 ? -9.432 -0.567 -8.578 1.00 91.94 184 PRO A O 1
ATOM 1487 N N . PRO A 1 185 ? -8.984 1.625 -8.352 1.00 91.88 185 PRO A N 1
ATOM 1488 C CA . PRO A 1 185 ? -8.444 1.809 -9.700 1.00 91.88 185 PRO A CA 1
ATOM 1489 C C . PRO A 1 185 ? -7.046 1.195 -9.897 1.00 91.88 185 PRO A C 1
ATOM 1491 O O . PRO A 1 185 ? -6.156 1.819 -10.473 1.00 91.88 185 PRO A O 1
ATOM 1494 N N . PHE A 1 186 ? -6.840 -0.045 -9.446 1.00 92.75 186 PHE A N 1
ATOM 1495 C CA . PHE A 1 186 ? -5.553 -0.733 -9.544 1.00 92.75 186 PHE A CA 1
ATOM 1496 C C . PHE A 1 186 ? -5.142 -1.027 -10.996 1.00 92.75 186 PHE A C 1
ATOM 1498 O O . PHE A 1 186 ? -3.949 -1.020 -11.291 1.00 92.75 186 PHE A O 1
ATOM 1505 N N . ARG A 1 187 ? -6.089 -1.170 -11.944 1.00 89.00 187 ARG A N 1
ATOM 1506 C CA . ARG A 1 187 ? -5.732 -1.326 -13.371 1.00 89.00 187 ARG A CA 1
ATOM 1507 C C . ARG A 1 187 ? -4.831 -0.196 -13.870 1.00 89.00 187 ARG A C 1
ATOM 1509 O O . ARG A 1 187 ? -3.970 -0.458 -14.693 1.00 89.00 187 ARG A O 1
ATOM 1516 N N . MET A 1 188 ? -4.985 1.036 -13.382 1.00 88.56 188 MET A N 1
ATOM 1517 C CA . MET A 1 188 ? -4.134 2.139 -13.848 1.00 88.56 188 MET A CA 1
ATOM 1518 C C . MET A 1 188 ? -2.653 1.881 -13.539 1.00 88.56 188 MET A C 1
ATOM 1520 O O . MET A 1 188 ? -1.795 2.187 -14.358 1.00 88.56 188 MET A O 1
ATOM 1524 N N . VAL A 1 189 ? -2.362 1.239 -12.402 1.00 92.00 189 VAL A N 1
ATOM 1525 C CA . VAL A 1 189 ? -1.008 0.790 -12.054 1.00 92.00 189 VAL A CA 1
ATOM 1526 C C . VAL A 1 189 ? -0.526 -0.287 -13.029 1.00 92.00 189 VAL A C 1
ATOM 1528 O O . VAL A 1 189 ? 0.586 -0.193 -13.535 1.00 92.00 189 VAL A O 1
ATOM 1531 N N . LEU A 1 190 ? -1.369 -1.277 -13.338 1.00 91.06 190 LEU A N 1
ATOM 1532 C CA . LEU A 1 190 ? -1.031 -2.337 -14.296 1.00 91.06 190 LEU A CA 1
ATOM 1533 C C . LEU A 1 190 ? -0.800 -1.801 -15.711 1.00 91.06 190 LEU A C 1
ATOM 1535 O O . LEU A 1 190 ? 0.148 -2.218 -16.362 1.00 91.06 190 LEU A O 1
ATOM 1539 N N . HIS A 1 191 ? -1.616 -0.852 -16.163 1.00 88.06 191 HIS A N 1
ATOM 1540 C CA . HIS A 1 191 ? -1.492 -0.239 -17.482 1.00 88.06 191 HIS A CA 1
ATOM 1541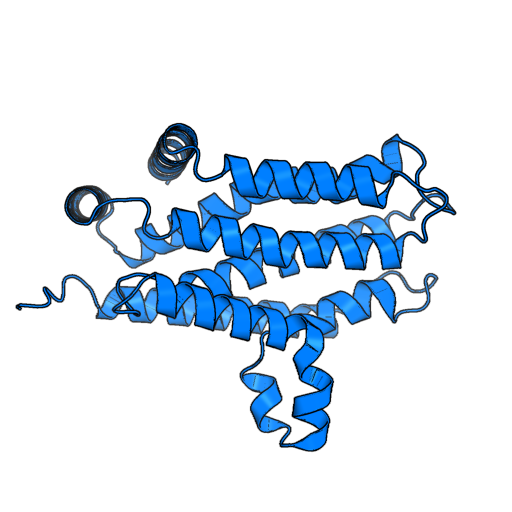 C C . HIS A 1 191 ? -0.169 0.525 -17.624 1.00 88.06 191 HIS A C 1
ATOM 1543 O O . HIS A 1 191 ? 0.524 0.398 -18.629 1.00 88.06 191 HIS A O 1
ATOM 1549 N N . LEU A 1 192 ? 0.222 1.271 -16.585 1.00 88.75 192 LEU A N 1
ATOM 1550 C CA . LEU A 1 192 ? 1.501 1.984 -16.545 1.00 88.75 192 LEU A CA 1
ATOM 1551 C C . LEU A 1 192 ? 2.716 1.051 -16.546 1.00 88.75 192 LEU A C 1
ATOM 1553 O O . LEU A 1 192 ? 3.781 1.450 -17.015 1.00 88.75 192 LEU A O 1
ATOM 1557 N N . LEU A 1 193 ? 2.567 -0.158 -15.999 1.00 90.06 193 LEU A N 1
ATOM 1558 C CA . LEU A 1 193 ? 3.662 -1.112 -15.850 1.00 90.06 193 LEU A CA 1
ATOM 1559 C C . LEU A 1 193 ? 3.690 -2.220 -16.909 1.00 90.06 193 LEU A C 1
ATOM 1561 O O . LEU A 1 193 ? 4.740 -2.807 -17.082 1.00 90.06 193 LEU A O 1
ATOM 1565 N N . SER A 1 194 ? 2.599 -2.508 -17.616 1.00 85.50 194 SER A N 1
ATOM 1566 C CA . SER A 1 194 ? 2.535 -3.667 -18.534 1.00 85.50 194 SER A CA 1
ATOM 1567 C C . SER A 1 194 ? 2.034 -3.296 -19.932 1.00 85.50 194 SER A C 1
ATOM 1569 O O . SER A 1 194 ? 2.494 -3.850 -20.922 1.00 85.50 194 SER A O 1
ATOM 1571 N N . ASP A 1 195 ? 1.120 -2.325 -20.040 1.00 71.62 195 ASP A N 1
ATOM 1572 C CA . ASP A 1 195 ? 0.449 -2.016 -21.314 1.00 71.62 195 ASP A CA 1
ATOM 1573 C C . ASP A 1 195 ? 1.153 -0.903 -22.119 1.00 71.62 195 ASP A C 1
ATOM 1575 O O . ASP A 1 195 ? 0.802 -0.656 -23.275 1.00 71.62 195 ASP A O 1
ATOM 1579 N N . ARG A 1 196 ? 2.139 -0.202 -21.537 1.00 68.25 196 ARG A N 1
ATOM 1580 C CA . ARG A 1 196 ? 2.876 0.875 -22.220 1.00 68.25 196 ARG A CA 1
ATOM 1581 C C . ARG A 1 196 ? 4.081 0.352 -23.012 1.00 68.25 196 ARG A C 1
ATOM 1583 O O . ARG A 1 196 ? 4.815 -0.499 -22.510 1.00 68.25 196 ARG A O 1
ATOM 1590 N N . PRO A 1 197 ? 4.378 0.936 -24.192 1.00 60.97 197 PRO A N 1
ATOM 1591 C CA . PRO A 1 197 ? 5.632 0.680 -24.888 1.00 60.97 197 PRO A CA 1
ATOM 1592 C C . PRO A 1 197 ? 6.818 0.981 -23.967 1.00 60.97 197 PRO A C 1
ATOM 1594 O O . PRO A 1 197 ? 6.923 2.079 -23.420 1.00 60.97 197 PRO A O 1
ATOM 1597 N N . GLN A 1 198 ? 7.740 0.024 -23.828 1.00 59.81 198 GLN A N 1
ATOM 1598 C CA . GLN A 1 198 ? 8.889 0.113 -22.913 1.00 59.81 198 GLN A CA 1
ATOM 1599 C C . GLN A 1 198 ? 9.784 1.353 -23.154 1.00 59.81 198 GLN A C 1
ATOM 1601 O O . GLN A 1 198 ? 10.528 1.753 -22.259 1.00 59.81 198 GLN A O 1
ATOM 1606 N N . ALA A 1 199 ? 9.682 1.979 -24.335 1.00 52.28 199 ALA A N 1
ATOM 1607 C CA . ALA A 1 199 ? 10.424 3.169 -24.751 1.00 52.28 199 ALA A CA 1
ATOM 1608 C C . ALA A 1 199 ? 9.870 4.513 -24.212 1.00 52.28 199 ALA A C 1
ATOM 1610 O O . ALA A 1 199 ? 10.610 5.493 -24.176 1.00 52.28 199 ALA A O 1
ATOM 1611 N N . GLU A 1 200 ? 8.612 4.584 -23.755 1.00 58.25 200 GLU A N 1
ATOM 1612 C CA . GLU A 1 200 ? 7.960 5.827 -23.293 1.00 58.25 200 GLU A CA 1
ATOM 1613 C C . GLU A 1 200 ? 7.751 5.816 -21.769 1.00 58.25 200 GLU A C 1
ATOM 1615 O O . GLU A 1 200 ? 6.665 5.577 -21.235 1.00 58.25 200 GLU A O 1
ATOM 1620 N N . SER A 1 201 ? 8.840 6.032 -21.036 1.00 56.97 201 SER A N 1
ATOM 1621 C CA . SER A 1 201 ? 8.932 5.692 -19.611 1.00 56.97 201 SER A CA 1
ATOM 1622 C C . SER A 1 201 ? 8.461 6.772 -18.629 1.00 56.97 201 SER A C 1
ATOM 1624 O O . SER A 1 201 ? 8.398 6.488 -17.431 1.00 56.97 201 SER A O 1
ATOM 1626 N N . SER A 1 202 ? 8.089 7.979 -19.079 1.00 63.72 202 SER A N 1
ATOM 1627 C CA . SER A 1 202 ? 7.505 8.997 -18.194 1.00 63.72 202 SER A CA 1
ATOM 1628 C C . SER A 1 202 ? 5.970 8.911 -18.184 1.00 63.72 202 SER A C 1
ATOM 1630 O O . SER A 1 202 ? 5.324 9.133 -19.214 1.00 63.72 202 SER A O 1
ATOM 1632 N N . PRO A 1 203 ? 5.337 8.584 -17.042 1.00 66.94 203 PRO A N 1
ATOM 1633 C CA . PRO A 1 203 ? 3.884 8.548 -16.945 1.00 66.94 203 PRO A CA 1
ATOM 1634 C C . PRO A 1 203 ? 3.317 9.946 -17.194 1.00 66.94 203 PRO A C 1
ATOM 1636 O O . PRO A 1 203 ? 3.851 10.947 -16.709 1.00 66.94 203 PRO A O 1
ATOM 1639 N N . GLY A 1 204 ? 2.207 10.023 -17.928 1.00 71.88 204 GLY A N 1
ATOM 1640 C CA . GLY A 1 204 ? 1.455 11.269 -18.016 1.00 71.88 204 GLY A CA 1
ATOM 1641 C C . GLY A 1 204 ? 0.941 11.646 -16.626 1.00 71.88 204 GLY A C 1
ATOM 1642 O O . GLY A 1 204 ? 0.410 10.794 -15.913 1.00 71.88 204 GLY A O 1
ATOM 1643 N N . LEU A 1 205 ? 1.059 12.920 -16.230 1.00 72.50 205 LEU A N 1
ATOM 1644 C CA . LEU A 1 205 ? 0.592 13.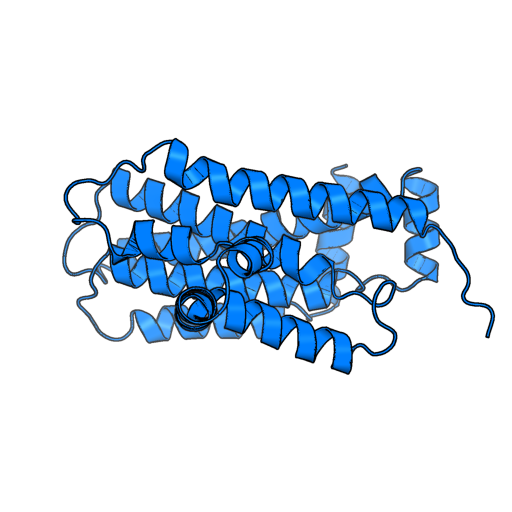391 -14.913 1.00 72.50 205 LEU A CA 1
ATOM 1645 C C . LEU A 1 205 ? -0.874 13.000 -14.648 1.00 72.50 205 LEU A C 1
ATOM 1647 O O . LEU A 1 205 ? -1.222 12.616 -13.535 1.00 72.50 205 LEU A O 1
ATOM 1651 N N . ALA A 1 206 ? -1.717 13.028 -15.683 1.00 73.62 206 ALA A N 1
ATOM 1652 C CA . ALA A 1 206 ? -3.127 12.653 -15.604 1.00 73.62 206 ALA A CA 1
ATOM 1653 C C . ALA A 1 206 ? -3.361 11.185 -15.190 1.00 73.62 206 ALA A C 1
ATOM 1655 O O . ALA A 1 206 ? -4.297 10.910 -14.440 1.00 73.62 206 ALA A O 1
ATOM 1656 N N . GLU A 1 207 ? -2.502 10.256 -15.622 1.00 79.88 207 GLU A N 1
ATOM 1657 C CA . GLU A 1 207 ? -2.642 8.819 -15.336 1.00 79.88 207 GLU A CA 1
ATOM 1658 C C . GLU A 1 207 ? -2.348 8.499 -13.861 1.00 79.88 207 GLU A C 1
ATOM 1660 O O . GLU A 1 207 ? -2.972 7.615 -13.275 1.00 79.88 207 GLU A O 1
ATOM 1665 N N . LEU A 1 208 ? -1.456 9.271 -13.230 1.00 85.25 208 LEU A N 1
ATOM 1666 C CA . LEU A 1 208 ? -1.147 9.159 -11.801 1.00 85.25 208 LEU A CA 1
ATOM 1667 C C . LEU A 1 208 ? -2.160 9.898 -10.919 1.00 85.25 208 LEU A C 1
ATOM 1669 O O . LEU A 1 208 ? -2.423 9.477 -9.792 1.00 85.25 208 LEU A O 1
ATOM 1673 N N . LEU A 1 209 ? -2.743 10.994 -11.410 1.00 89.50 209 LEU A N 1
ATOM 1674 C CA . LEU A 1 209 ? -3.650 11.828 -10.621 1.00 89.50 209 LEU A CA 1
ATOM 1675 C C . LEU A 1 209 ? -4.909 11.076 -10.186 1.00 89.50 209 LEU A C 1
ATOM 1677 O O . LEU A 1 209 ? -5.307 11.186 -9.029 1.00 89.50 209 LEU A O 1
ATOM 1681 N N . TYR A 1 210 ? -5.522 10.292 -11.074 1.00 90.25 210 TYR A N 1
ATOM 1682 C CA . TYR A 1 210 ? -6.761 9.577 -10.759 1.00 90.25 210 TYR A CA 1
ATOM 1683 C C . TYR A 1 210 ? -6.641 8.610 -9.560 1.00 90.25 210 TYR A C 1
ATOM 1685 O O . TYR A 1 210 ? -7.404 8.776 -8.601 1.00 90.25 210 TYR A O 1
ATOM 1693 N N . PRO A 1 211 ? -5.696 7.644 -9.526 1.00 92.88 211 PRO A N 1
ATOM 1694 C CA . PRO A 1 211 ? -5.554 6.759 -8.371 1.00 92.88 211 PRO A CA 1
ATOM 1695 C C . PRO A 1 211 ? -5.143 7.516 -7.101 1.00 92.88 211 PRO A C 1
ATOM 1697 O O . PRO A 1 211 ? -5.610 7.170 -6.017 1.00 92.88 211 PRO A O 1
ATOM 1700 N N . ILE A 1 212 ? -4.342 8.582 -7.209 1.00 95.00 212 ILE A N 1
ATOM 1701 C CA . ILE A 1 212 ? -3.968 9.419 -6.058 1.00 95.00 212 ILE A CA 1
ATOM 1702 C C . ILE A 1 212 ? -5.199 10.114 -5.463 1.00 95.00 212 ILE A C 1
ATOM 1704 O O . ILE A 1 212 ? -5.411 10.055 -4.251 1.00 95.00 212 ILE A O 1
ATOM 1708 N N . LEU A 1 213 ? -6.039 10.735 -6.294 1.00 95.06 213 LEU A N 1
ATOM 1709 C CA . LEU A 1 213 ? -7.275 11.382 -5.846 1.00 95.06 213 LEU A CA 1
ATOM 1710 C C . LEU A 1 213 ? -8.238 10.375 -5.214 1.00 95.06 213 LEU A C 1
ATOM 1712 O O . LEU A 1 213 ? -8.826 10.666 -4.173 1.00 95.06 213 LEU A O 1
ATOM 1716 N N . TYR A 1 214 ? -8.348 9.177 -5.793 1.00 94.94 214 TYR A N 1
ATOM 1717 C CA . TYR A 1 214 ? -9.149 8.092 -5.231 1.00 94.94 214 TYR A CA 1
ATOM 1718 C C . TYR A 1 214 ? -8.654 7.684 -3.835 1.00 94.94 214 TYR A C 1
ATOM 1720 O O . TYR A 1 214 ? -9.450 7.595 -2.902 1.00 94.94 214 TYR A O 1
ATOM 1728 N N . ILE A 1 215 ? -7.339 7.503 -3.660 1.00 96.88 215 ILE A N 1
ATOM 1729 C CA . ILE A 1 215 ? -6.721 7.194 -2.360 1.00 96.88 215 ILE A CA 1
ATOM 1730 C C . ILE A 1 215 ? -7.007 8.308 -1.348 1.00 96.88 215 ILE A C 1
ATOM 1732 O O . ILE A 1 215 ? -7.444 8.020 -0.234 1.00 96.88 215 ILE A O 1
ATOM 1736 N N . ILE A 1 216 ? -6.785 9.573 -1.722 1.00 97.06 216 ILE A N 1
ATOM 1737 C CA . ILE A 1 216 ? -7.017 10.727 -0.842 1.00 97.06 216 ILE A CA 1
ATOM 1738 C C . ILE A 1 216 ? -8.476 10.764 -0.393 1.00 97.06 216 ILE A C 1
ATOM 1740 O O . ILE A 1 216 ? -8.740 10.893 0.802 1.00 97.06 216 ILE A O 1
ATOM 1744 N N . LEU A 1 217 ? -9.417 10.607 -1.327 1.00 96.62 217 LEU A N 1
ATOM 1745 C CA . LEU A 1 217 ? -10.845 10.574 -1.031 1.00 96.62 217 LEU A CA 1
ATOM 1746 C C . LEU A 1 217 ? -11.184 9.427 -0.072 1.00 96.62 217 LEU A C 1
ATOM 1748 O O . LEU A 1 217 ? -11.854 9.645 0.937 1.00 96.62 217 LEU A O 1
ATOM 1752 N N . LEU A 1 218 ? -10.688 8.221 -0.349 1.00 96.50 218 LEU A N 1
ATOM 1753 C CA . LEU A 1 218 ? -10.995 7.023 0.427 1.00 96.50 218 LEU A CA 1
ATOM 1754 C C . LEU A 1 218 ? -10.416 7.090 1.849 1.00 96.50 218 LEU A C 1
ATOM 1756 O O . LEU A 1 218 ? -11.096 6.713 2.806 1.00 96.50 218 LEU A O 1
ATOM 1760 N N . VAL A 1 219 ? -9.207 7.638 2.011 1.00 97.38 219 VAL A N 1
ATOM 1761 C CA . VAL A 1 219 ? -8.587 7.898 3.321 1.00 97.38 219 VAL A CA 1
ATOM 1762 C C . VAL A 1 219 ? -9.311 9.021 4.063 1.00 97.38 219 VAL A C 1
ATOM 1764 O O . VAL A 1 219 ? -9.609 8.872 5.247 1.00 97.38 219 VAL A O 1
ATOM 1767 N N . ALA A 1 220 ? -9.626 10.136 3.400 1.00 96.69 220 ALA A N 1
ATOM 1768 C CA . ALA A 1 220 ? -10.333 11.252 4.025 1.00 96.69 220 ALA A CA 1
ATOM 1769 C C . ALA A 1 220 ? -11.706 10.813 4.551 1.00 96.69 220 ALA A C 1
ATOM 1771 O O . ALA A 1 220 ? -12.060 11.102 5.697 1.00 96.69 220 ALA A O 1
ATOM 1772 N N . LEU A 1 221 ? -12.442 10.052 3.741 1.00 96.31 221 LEU A N 1
ATOM 1773 C CA . LEU A 1 221 ? -13.764 9.548 4.080 1.00 96.31 221 LEU A CA 1
ATOM 1774 C C . LEU A 1 221 ? -13.689 8.491 5.195 1.00 96.31 221 LEU A C 1
ATOM 1776 O O . LEU A 1 221 ? -14.468 8.555 6.148 1.00 96.31 221 LEU A O 1
ATOM 1780 N N . PHE A 1 222 ? -12.689 7.603 5.164 1.00 95.94 222 PHE A N 1
ATOM 1781 C CA . PHE A 1 222 ? -12.397 6.687 6.270 1.00 95.94 222 PHE A CA 1
ATOM 1782 C C . PHE A 1 222 ? -12.166 7.433 7.592 1.00 95.94 222 PHE A C 1
ATOM 1784 O O . PHE A 1 222 ? -12.829 7.156 8.596 1.00 95.94 222 PHE A O 1
ATOM 1791 N N . LEU A 1 223 ? -11.253 8.410 7.603 1.00 94.88 223 LEU A N 1
ATOM 1792 C CA . LEU A 1 223 ? -10.924 9.165 8.811 1.00 94.88 223 LEU A CA 1
ATOM 1793 C C . LEU A 1 223 ? -12.136 9.952 9.329 1.00 94.88 223 LEU A C 1
ATOM 1795 O O . LEU A 1 223 ? -12.355 10.007 10.540 1.00 94.88 223 LEU A O 1
ATOM 1799 N N . TYR A 1 224 ? -12.938 10.521 8.427 1.00 93.88 224 TYR A N 1
ATOM 1800 C CA . TYR A 1 224 ? -14.174 11.223 8.764 1.00 93.88 224 TYR A CA 1
ATOM 1801 C C . TYR A 1 224 ? -15.196 10.307 9.452 1.00 93.88 224 TYR A C 1
ATOM 1803 O O . TYR A 1 224 ? -15.739 10.654 10.504 1.00 93.88 224 TYR A O 1
ATOM 1811 N N . ILE A 1 225 ? -15.423 9.102 8.917 1.00 92.94 225 ILE A N 1
ATOM 1812 C CA . ILE A 1 225 ? -16.338 8.127 9.529 1.00 92.94 225 ILE A CA 1
ATOM 1813 C C . ILE A 1 225 ? -15.814 7.672 10.895 1.00 92.94 225 ILE A C 1
ATOM 1815 O O . ILE A 1 225 ? -16.586 7.607 11.854 1.00 92.94 225 ILE A O 1
ATOM 1819 N N . MET A 1 226 ? -14.509 7.411 11.021 1.00 90.56 226 MET A N 1
ATOM 1820 C CA . MET A 1 226 ? -13.893 7.049 12.305 1.00 90.56 226 MET A CA 1
ATOM 1821 C C . MET A 1 226 ? -13.993 8.171 13.344 1.00 90.56 226 MET A C 1
ATOM 1823 O O . MET A 1 226 ? -14.056 7.893 14.543 1.00 90.56 226 MET A O 1
ATOM 1827 N N . GLN A 1 227 ? -14.038 9.433 12.907 1.00 88.75 227 GLN A N 1
ATOM 1828 C CA . GLN A 1 227 ? -14.296 10.565 13.791 1.00 88.75 227 GLN A CA 1
ATOM 1829 C C . GLN A 1 227 ? -15.731 10.590 14.307 1.00 88.75 227 GLN A C 1
ATOM 1831 O O . GLN A 1 227 ? -15.933 10.862 15.489 1.00 88.75 227 GLN A O 1
ATOM 1836 N N . ARG A 1 228 ? -16.712 10.323 13.436 1.00 86.06 228 ARG A N 1
ATOM 1837 C CA . ARG A 1 228 ? -18.131 10.328 13.812 1.00 86.06 228 ARG A CA 1
ATOM 1838 C C . ARG A 1 228 ? -18.497 9.155 14.717 1.00 86.06 228 ARG A C 1
ATOM 1840 O O . ARG A 1 228 ? -19.204 9.359 15.691 1.00 86.06 228 ARG A O 1
ATOM 1847 N N . ARG A 1 229 ? -17.950 7.963 14.469 1.00 81.06 229 ARG A N 1
ATOM 1848 C CA . ARG A 1 229 ? -18.186 6.750 15.281 1.00 81.06 229 ARG A CA 1
ATOM 1849 C C . ARG A 1 229 ? -17.320 6.686 16.546 1.00 81.06 229 ARG A C 1
ATOM 1851 O O . ARG A 1 229 ? -16.805 5.631 16.927 1.00 81.06 229 ARG A O 1
ATOM 1858 N N . ARG A 1 230 ? -17.062 7.833 17.172 1.00 69.69 230 ARG A N 1
ATOM 1859 C CA . ARG A 1 230 ? -16.197 7.933 18.351 1.00 69.69 230 ARG A CA 1
ATOM 1860 C C . ARG A 1 230 ? -16.967 7.463 19.588 1.00 69.69 230 ARG A C 1
ATOM 1862 O O . ARG A 1 230 ? -17.846 8.170 20.053 1.00 69.69 230 ARG A O 1
ATOM 1869 N N . PHE A 1 231 ? -16.582 6.307 20.130 1.00 61.81 231 PHE A N 1
ATOM 1870 C CA . PHE A 1 231 ? -17.125 5.740 21.376 1.00 61.81 231 PHE A CA 1
ATOM 1871 C C . PHE A 1 231 ? -18.638 5.492 21.365 1.00 61.81 231 PHE A C 1
ATOM 1873 O O . PHE A 1 231 ? -19.285 5.583 22.406 1.00 61.81 231 PHE A O 1
ATOM 1880 N N . GLU A 1 232 ? -19.200 5.123 20.212 1.00 57.50 232 GLU A N 1
ATOM 1881 C CA . GLU A 1 232 ? -20.464 4.388 20.214 1.00 57.50 232 GLU A CA 1
ATOM 1882 C C . GLU A 1 232 ? -20.191 3.026 20.861 1.00 57.50 232 GLU A C 1
ATOM 1884 O O . GLU A 1 232 ? -19.828 2.059 20.193 1.00 57.50 232 GLU A O 1
ATOM 1889 N N . SER A 1 233 ? -20.303 2.987 22.192 1.00 45.59 233 SER A N 1
ATOM 1890 C CA . SER A 1 233 ? -20.562 1.765 22.937 1.00 45.59 233 SER A CA 1
ATOM 1891 C C . SER A 1 233 ? -21.752 1.116 22.249 1.00 45.59 233 SER A C 1
ATOM 1893 O O . SER A 1 233 ? -22.868 1.642 22.296 1.00 45.59 233 SER A O 1
ATOM 1895 N N . ARG A 1 234 ? -21.521 0.003 21.549 1.00 48.97 234 ARG A N 1
ATOM 1896 C CA . ARG A 1 234 ? -22.626 -0.902 21.267 1.00 48.97 234 ARG A CA 1
ATOM 1897 C C . ARG A 1 234 ? -23.003 -1.491 22.613 1.00 48.97 234 ARG A C 1
ATOM 1899 O O . ARG A 1 234 ? -22.422 -2.475 23.053 1.00 48.97 234 ARG A O 1
ATOM 1906 N N . ALA A 1 235 ? -23.920 -0.811 23.289 1.00 40.94 235 ALA A N 1
ATOM 1907 C CA . ALA A 1 235 ? -24.713 -1.440 24.313 1.00 40.94 235 ALA A CA 1
ATOM 1908 C C . ALA A 1 235 ? -25.391 -2.646 23.650 1.00 40.94 235 ALA A C 1
ATOM 1910 O O . ALA A 1 235 ? -26.177 -2.459 22.719 1.00 40.94 235 ALA A O 1
ATOM 1911 N N . GLN A 1 236 ? -25.056 -3.826 24.181 1.00 35.62 236 GLN A N 1
ATOM 1912 C CA . GLN A 1 236 ? -25.657 -5.144 23.942 1.00 35.62 236 GLN A CA 1
ATOM 1913 C C . GLN A 1 236 ? -25.131 -5.919 22.726 1.00 35.62 236 GLN A C 1
ATOM 1915 O O . GLN A 1 236 ? -25.316 -5.491 21.563 1.00 35.62 236 GLN A O 1
#